Protein 7O07 (pdb70)

Secondary structure (DSSP, 8-state):
-TTTTS-HHHHHHHHHHHHHTT-HHHHHHHHHHHHHT-PPPPHHHHHHHHHHHHHHHHHHHHHHHHHHHHHHHHT------SHHHHHHHHHHHHHHHHHHHHHHHIIIIIHHH--SHHHHHHHHHHHHHHHHHHHHH--STTHHHHHHHHHHHHHHHHHHHHHHS-TT-HHHHHHHHHHHHIIIIISS-HHHHHHHHHHHHHHHHTTGGGS-HHHHHHHHHHHHHHHHHHHHH-/--------

Sequence (242 aa):
GAMGSSMERASLIIQKAKLAEQAEERYEEDMAAFMKGAVEKGEELSCEERNLLSVAYKNVVVGGQRAAWRRVLSSSIEQKSNESEEKGPEVREYREEKVETEELLQGVCDTVLGLLDSHLIKEAGDAESRVFY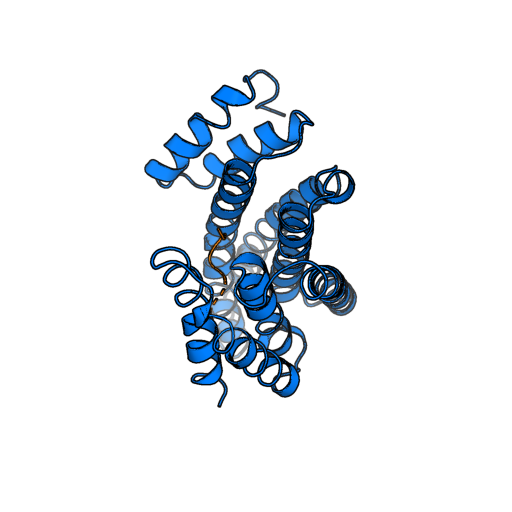LKMMKGDYYRYLAEVATGDDKKRIIDSARRSSAYQEAMMDISKKKEMPPTNPIRLGLALNFSSVFHYEIANSPEEAISSLAKTTTFDEAMMADLHTLSEDSYKKDSTLIIMQLLRDNLTLLWTRAHSSPALQ

Organism: Homo sapiens (NCBI:txid9606)

B-factor: mean 16.48, std 9.01, range [6.5, 57.1]

GO terms:
  GO:0001836 release of cytochrome c from mitochondria (P, IDA)
  GO:0008630 intrinsic apoptotic signaling pathway in response to DNA damage (P, IDA)
  GO:0005515 protein binding (F, IPI)
  GO:0050815 phosphoserine residue binding (F, IDA)
  GO:0005634 nucleus (C, IDA)
  GO:0005737 cytoplasm (C, IDA)
  GO:0005829 cytosol (C, IDA)
  GO:0045824 negative regulation of innate immune response (P, IDA)
  GO:0140311 protein sequestering activity (F, IDA)
  GO:0005737 cytoplasm (C, EXP)
  GO:0005576 extracellular region (C, TAS)
  GO:0008426 protein kinase C inhibitor activity (F, TAS)
  GO:0006469 negative regulation of protein kinase activity (P, TAS)
  GO:0007165 signal transduction (P, TAS)
  GO:0005829 cytosol (C, TAS)
  GO:0042802 identical protein binding (F, IPI)
  GO:0045296 cadherin binding (F, HDA)
  GO:0070062 extracellular exosome (C, HDA)
  GO:0045785 positive regulation of cell adhesion (P, IMP)
  GO:1903829 positive regulation of protein localization (P, IMP)

Structure (mmCIF, N/CA/C/O backbone):
data_7O07
#
_entry.id   7O07
#
_cell.length_a   82.592
_cell.length_b   112.585
_cell.length_c   63.212
_cell.angle_alpha   90.000
_cell.angle_beta   90.000
_cell.angle_gamma   90.000
#
_symmetry.space_group_name_H-M   'C 2 2 21'
#
loop_
_entity.id
_entity.type
_entity.pdbx_description
1 polymer '14-3-3 protein sigma'
2 polymer 'Transcriptional coactivator YAP1'
3 non-polymer 'MAGNESIUM ION'
4 water water
#
loop_
_atom_site.group_PDB
_atom_site.id
_atom_site.type_symbol
_atom_site.label_atom_id
_atom_site.label_alt_id
_atom_site.label_comp_id
_atom_site.label_asym_id
_atom_site.label_entity_id
_atom_site.label_seq_id
_atom_site.pdbx_PDB_ins_code
_atom_site.Cartn_x
_atom_site.Cartn_y
_atom_site.Cartn_z
_atom_site.occupancy
_atom_site.B_iso_or_equiv
_atom_site.auth_seq_id
_atom_site.auth_comp_id
_atom_site.auth_asym_id
_atom_site.auth_atom_id
_atom_site.pdbx_PDB_model_num
ATOM 1 N N . GLY A 1 1 ? 4.232 -12.353 4.029 1.00 46.72 -4 GLY A N 1
ATOM 2 C CA . GLY A 1 1 ? 2.927 -11.747 4.214 1.00 45.15 -4 GLY A CA 1
ATOM 3 C C . GLY A 1 1 ? 2.794 -11.011 5.532 1.00 29.24 -4 GLY A C 1
ATOM 4 O O . GLY A 1 1 ? 3.385 -11.408 6.542 1.00 28.37 -4 GLY A O 1
ATOM 5 N N . ALA A 1 2 ? 2.001 -9.936 5.527 1.00 31.68 -3 ALA A N 1
ATOM 6 C CA . ALA A 1 2 ? 1.808 -9.142 6.735 1.00 26.47 -3 ALA A CA 1
ATOM 7 C C . ALA A 1 2 ? 1.063 -9.905 7.823 1.00 23.82 -3 ALA A C 1
ATOM 8 O O . ALA A 1 2 ? 1.092 -9.482 8.985 1.00 29.21 -3 ALA A O 1
ATOM 10 N N . MET A 1 3 ? 0.398 -11.010 7.483 1.00 19.78 -2 MET A N 1
ATOM 11 C CA . MET A 1 3 ? -0.320 -11.810 8.467 1.00 12.76 -2 MET A CA 1
ATOM 12 C C . MET A 1 3 ? 0.505 -12.962 9.032 1.00 12.42 -2 MET A C 1
ATOM 13 O O . MET A 1 3 ? -0.016 -13.739 9.841 1.00 11.78 -2 MET A O 1
ATOM 18 N N . GLY A 1 4 ? 1.781 -13.080 8.653 1.00 14.10 -1 GLY A N 1
ATOM 19 C CA . GLY A 1 4 ? 2.573 -14.226 9.071 1.00 13.58 -1 GLY A CA 1
ATOM 20 C C . GLY A 1 4 ? 2.768 -14.336 10.571 1.00 11.71 -1 GLY A C 1
ATOM 21 O O . GLY A 1 4 ? 2.970 -15.437 11.094 1.00 13.38 -1 GLY A O 1
ATOM 22 N N A SER A 1 5 ? 2.710 -13.216 11.285 0.68 10.30 0 SER A N 1
ATOM 23 N N B SER A 1 5 ? 2.702 -13.211 11.284 0.32 10.34 0 SER A N 1
ATOM 24 C CA A SER A 1 5 ? 2.906 -13.243 12.728 0.68 9.91 0 SER A CA 1
ATOM 25 C CA B SER A 1 5 ? 2.897 -13.213 12.728 0.32 9.91 0 SER A CA 1
ATOM 26 C C A SER A 1 5 ? 1.615 -13.412 13.519 0.68 9.23 0 SER A C 1
ATOM 27 C C B SER A 1 5 ? 1.615 -13.435 13.519 0.32 9.27 0 SER A C 1
ATOM 28 O O A SER A 1 5 ? 1.678 -13.509 14.750 0.68 10.18 0 SER A O 1
ATOM 29 O O B SER A 1 5 ? 1.686 -13.601 14.741 0.32 10.21 0 SER A O 1
ATOM 34 N N . MET A 1 6 ? 0.452 -13.436 12.872 1.00 9.04 1 MET A N 1
ATOM 35 C CA . MET A 1 6 ? -0.813 -13.578 13.582 1.00 9.02 1 MET A CA 1
ATOM 36 C C . MET A 1 6 ? -1.265 -15.031 13.623 1.00 9.17 1 MET A C 1
ATOM 37 O O . MET A 1 6 ? -1.176 -15.747 12.622 1.00 9.93 1 MET A O 1
ATOM 42 N N . GLU A 1 7 ? -1.780 -15.453 14.780 1.00 9.32 2 GLU A N 1
ATOM 43 C CA . GLU A 1 7 ? -2.299 -16.810 14.945 1.00 9.07 2 GLU A CA 1
ATOM 44 C C . GLU A 1 7 ? -3.419 -17.090 13.949 1.00 9.32 2 GLU A C 1
ATOM 45 O O . GLU A 1 7 ? -4.262 -16.233 13.684 1.00 9.68 2 GLU A O 1
ATOM 51 N N . ARG A 1 8 ? -3.472 -18.332 13.456 1.00 9.06 3 ARG A N 1
ATOM 52 C CA . ARG A 1 8 ? -4.559 -18.741 12.565 1.00 8.17 3 ARG A CA 1
ATOM 53 C C . ARG A 1 8 ? -5.928 -18.448 13.176 1.00 8.89 3 ARG A C 1
ATOM 54 O O . ARG A 1 8 ? -6.815 -17.900 12.507 1.00 9.14 3 ARG A O 1
ATOM 62 N N . ALA A 1 9 ? -6.120 -18.804 14.450 1.00 9.45 4 ALA A N 1
ATOM 63 C CA . ALA A 1 9 ? -7.428 -18.607 15.062 1.00 9.90 4 ALA A CA 1
ATOM 64 C C . ALA A 1 9 ? -7.767 -17.128 15.179 1.00 9.21 4 ALA A C 1
ATOM 65 O O . ALA A 1 9 ? -8.940 -16.751 15.070 1.00 9.96 4 ALA A O 1
ATOM 67 N N . SER A 1 10 ? -6.759 -16.285 15.425 1.00 8.97 5 SER A N 1
ATOM 68 C CA . SER A 1 10 ? -6.991 -14.844 15.500 1.00 9.20 5 SER A CA 1
ATOM 69 C C . SER A 1 10 ? -7.372 -14.266 14.142 1.00 8.77 5 SER A C 1
ATOM 70 O O . SER A 1 10 ? -8.222 -13.365 14.060 1.00 9.07 5 SER A O 1
ATOM 73 N N . LEU A 1 11 ? -6.767 -14.777 13.066 1.00 9.08 6 LEU A N 1
ATOM 74 C CA . LEU A 1 11 ? -7.127 -14.339 11.722 1.00 9.08 6 LEU A CA 1
ATOM 75 C C . LEU A 1 11 ? -8.575 -14.668 11.414 1.00 8.13 6 LEU A C 1
ATOM 76 O O . LEU A 1 11 ? -9.298 -13.845 10.838 1.00 9.14 6 LEU A O 1
ATOM 81 N N A ILE A 1 12 ? -9.016 -15.871 11.790 0.62 8.55 7 ILE A N 1
ATOM 82 N N B ILE A 1 12 ? -9.027 -15.859 11.800 0.38 8.59 7 ILE A N 1
ATOM 83 C CA A ILE A 1 12 ? -10.401 -16.275 11.566 0.62 9.24 7 ILE A CA 1
ATOM 84 C CA B ILE A 1 12 ? -10.410 -16.235 11.536 0.38 9.27 7 ILE A CA 1
ATOM 85 C C A ILE A 1 12 ? -11.346 -15.408 12.388 0.62 9.37 7 ILE A C 1
ATOM 86 C C B ILE A 1 12 ? -11.366 -15.418 12.397 0.38 9.42 7 ILE A C 1
ATOM 87 O O A ILE A 1 12 ? -12.377 -14.936 11.889 0.62 9.46 7 ILE A O 1
ATOM 88 O O B ILE A 1 12 ? -12.423 -14.976 11.925 0.38 9.57 7 ILE A O 1
ATOM 97 N N . GLN A 1 13 ? -11.005 -15.184 13.663 1.00 9.23 8 GLN A N 1
ATOM 98 C CA . GLN A 1 13 ? -11.825 -14.325 14.519 1.00 10.29 8 GLN A CA 1
ATOM 99 C C . GLN A 1 13 ? -11.956 -12.923 13.933 1.00 9.00 8 GLN A C 1
ATOM 100 O O . GLN A 1 13 ? -13.051 -12.342 13.914 1.00 10.65 8 GLN A O 1
ATOM 106 N N . LYS A 1 14 ? -10.852 -12.369 13.441 1.00 8.94 9 LYS A N 1
ATOM 107 C CA . LYS A 1 14 ? -10.888 -11.026 12.873 1.00 9.26 9 LYS A CA 1
ATOM 108 C C . LYS A 1 14 ? -11.614 -10.996 11.534 1.00 9.03 9 LYS A C 1
ATOM 109 O O . LYS A 1 14 ? -12.257 -9.991 11.206 1.00 9.71 9 LYS A O 1
ATOM 115 N N . ALA A 1 15 ? -11.538 -12.068 10.742 1.00 9.17 10 ALA A N 1
ATOM 116 C CA . ALA A 1 15 ? -12.336 -12.117 9.521 1.00 8.63 10 ALA A CA 1
ATOM 117 C C . ALA A 1 15 ? -13.822 -12.018 9.838 1.00 8.94 10 ALA A C 1
ATOM 118 O O . ALA A 1 15 ? -14.573 -11.356 9.111 1.00 9.43 10 ALA A O 1
ATOM 120 N N . LYS A 1 16 ? -14.265 -12.670 10.916 1.00 9.47 11 LYS A N 1
ATOM 121 C CA . LYS A 1 16 ? -15.672 -12.598 11.292 1.00 9.75 11 LYS A CA 1
ATOM 122 C C . LYS A 1 16 ? -16.043 -11.199 11.768 1.00 9.34 11 LYS A C 1
ATOM 123 O O . LYS A 1 16 ? -17.141 -10.710 11.468 1.00 11.92 11 LYS A O 1
ATOM 129 N N . LEU A 1 17 ? -15.146 -10.539 12.507 1.00 10.28 12 LEU A N 1
ATOM 130 C CA . LEU A 1 17 ? -15.386 -9.149 12.905 1.00 10.26 12 LEU A CA 1
ATOM 131 C C . LEU A 1 17 ? -15.449 -8.231 11.691 1.00 9.99 12 LEU A C 1
ATOM 132 O O . LEU A 1 17 ? -16.314 -7.345 11.608 1.00 11.45 12 LEU A O 1
ATOM 137 N N . ALA A 1 18 ? -14.532 -8.427 10.741 1.00 10.05 13 ALA A N 1
ATOM 138 C CA . ALA A 1 18 ? -14.522 -7.614 9.534 1.00 9.97 13 ALA A CA 1
ATOM 139 C C . ALA A 1 18 ? -15.812 -7.795 8.752 1.00 11.35 13 ALA A C 1
ATOM 140 O O . ALA A 1 18 ? -16.357 -6.825 8.208 1.00 12.02 13 ALA A O 1
ATOM 142 N N . GLU A 1 19 ? -16.335 -9.021 8.698 1.00 10.80 14 GLU A N 1
ATOM 143 C CA . GLU A 1 19 ? -17.617 -9.241 8.035 1.00 12.77 14 GLU A CA 1
ATOM 144 C C . GLU A 1 19 ? -18.727 -8.435 8.706 1.00 13.65 14 GLU A C 1
ATOM 145 O O . GLU A 1 19 ? -19.526 -7.775 8.029 1.00 14.29 14 GLU A O 1
ATOM 151 N N . GLN A 1 20 ? -18.780 -8.464 10.041 1.00 12.83 15 GLN A N 1
ATOM 152 C CA . GLN A 1 20 ? -19.808 -7.718 10.765 1.00 14.47 15 GLN A CA 1
ATOM 153 C C . GLN A 1 20 ? -19.708 -6.226 10.497 1.00 13.51 15 GLN A C 1
ATOM 154 O O . GLN A 1 20 ? -20.733 -5.528 10.458 1.00 16.77 15 GLN A O 1
ATOM 160 N N . ALA A 1 21 ? -18.490 -5.718 10.331 1.00 13.05 16 ALA A N 1
ATOM 161 C CA . ALA A 1 21 ? -18.243 -4.309 10.059 1.00 12.72 16 ALA A CA 1
ATOM 162 C C . ALA A 1 21 ? -18.295 -3.972 8.573 1.00 14.36 16 ALA A C 1
ATOM 163 O O . ALA A 1 21 ? -18.053 -2.812 8.209 1.00 15.38 16 ALA A O 1
ATOM 165 N N A GLU A 1 22 ? -18.600 -4.946 7.716 0.50 13.43 17 GLU A N 1
ATOM 166 N N B GLU A 1 22 ? -18.587 -4.951 7.714 0.50 13.44 17 GLU A N 1
ATOM 167 C CA A GLU A 1 22 ? -18.625 -4.746 6.264 0.50 15.10 17 GLU A CA 1
ATOM 168 C CA B GLU A 1 22 ? -18.632 -4.761 6.260 0.50 15.12 17 GLU A CA 1
ATOM 169 C C A GLU A 1 22 ? -17.295 -4.207 5.738 0.50 14.35 17 GLU A C 1
ATOM 170 C C B GLU A 1 22 ? -17.301 -4.270 5.689 0.50 14.36 17 GLU A C 1
ATOM 171 O O A GLU A 1 22 ? -17.253 -3.350 4.850 0.50 16.68 17 GLU A O 1
ATOM 172 O O B GLU A 1 22 ? -17.266 -3.517 4.710 0.50 16.39 17 GLU A O 1
ATOM 183 N N . ARG A 1 23 ? -16.196 -4.716 6.291 1.00 11.70 18 ARG A N 1
ATOM 184 C CA . ARG A 1 23 ? -14.844 -4.355 5.870 1.00 11.77 18 ARG A CA 1
ATOM 185 C C . ARG A 1 23 ? -14.288 -5.540 5.080 1.00 10.64 18 ARG A C 1
ATOM 186 O O . ARG A 1 23 ? -13.465 -6.323 5.565 1.00 10.65 18 ARG A O 1
ATOM 194 N N . TYR A 1 24 ? -14.734 -5.661 3.830 1.00 10.61 19 TYR A N 1
ATOM 195 C CA . TYR A 1 24 ? -14.480 -6.891 3.087 1.00 10.95 19 TYR A CA 1
ATOM 196 C C . TYR A 1 24 ? -13.044 -7.004 2.603 1.00 10.22 19 TYR A C 1
ATOM 197 O O . TYR A 1 24 ? -12.530 -8.121 2.474 1.00 10.16 19 TYR A O 1
ATOM 206 N N A GLU A 1 25 ? -12.381 -5.882 2.321 0.51 9.88 20 GLU A N 1
ATOM 207 N N B GLU A 1 25 ? -12.380 -5.882 2.321 0.49 9.88 20 GLU A N 1
ATOM 208 C CA A GLU A 1 25 ? -10.964 -5.946 1.982 0.51 9.82 20 GLU A CA 1
ATOM 209 C CA B GLU A 1 25 ? -10.964 -5.953 1.981 0.49 9.81 20 GLU A CA 1
ATOM 210 C C A GLU A 1 25 ? -10.156 -6.486 3.156 0.51 9.74 20 GLU A C 1
ATOM 211 C C B GLU A 1 25 ? -10.151 -6.480 3.156 0.49 9.75 20 GLU A C 1
ATOM 212 O O A GLU A 1 25 ? -9.288 -7.348 2.982 0.51 10.21 20 GLU A O 1
ATOM 213 O O B GLU A 1 25 ? -9.272 -7.332 2.979 0.49 10.24 20 GLU A O 1
ATOM 224 N N . ASP A 1 26 ? -10.430 -5.991 4.368 1.00 9.29 21 ASP A N 1
ATOM 225 C CA . ASP A 1 26 ? -9.772 -6.545 5.551 1.00 9.40 21 ASP A CA 1
ATOM 226 C C . ASP A 1 26 ? -10.105 -8.023 5.706 1.00 9.65 21 ASP A C 1
ATOM 227 O O . ASP A 1 26 ? -9.228 -8.844 6.016 1.00 9.61 21 ASP A O 1
ATOM 232 N N . MET A 1 27 ? -11.379 -8.371 5.533 1.00 8.53 22 MET A N 1
ATOM 233 C CA . MET A 1 27 ? -11.802 -9.760 5.681 1.00 9.28 22 MET A CA 1
ATOM 234 C C . MET A 1 27 ? -11.021 -10.665 4.741 1.00 8.02 22 MET A C 1
ATOM 235 O O . MET A 1 27 ? -10.553 -11.741 5.143 1.00 9.47 22 MET A O 1
ATOM 240 N N . ALA A 1 28 ? -10.854 -10.235 3.489 1.00 7.60 23 ALA A N 1
ATOM 241 C CA . ALA A 1 28 ? -10.112 -11.033 2.520 1.00 8.78 23 ALA A CA 1
ATOM 242 C C . ALA A 1 28 ? -8.643 -11.159 2.903 1.00 7.95 23 ALA A C 1
ATOM 243 O O . ALA A 1 28 ? -8.057 -12.244 2.779 1.00 9.42 23 ALA A O 1
ATOM 245 N N . ALA A 1 29 ? -8.032 -10.073 3.388 1.00 8.80 24 ALA A N 1
ATOM 246 C CA . ALA A 1 29 ? -6.638 -10.144 3.817 1.00 8.71 24 ALA A CA 1
ATOM 247 C C . ALA A 1 29 ? -6.459 -11.097 4.997 1.00 8.41 24 ALA A C 1
ATOM 248 O O . ALA A 1 29 ? -5.471 -11.842 5.055 1.00 9.04 24 ALA A O 1
ATOM 250 N N . PHE A 1 30 ? -7.400 -11.094 5.947 1.00 8.22 25 PHE A N 1
ATOM 251 C CA . PHE A 1 30 ? -7.321 -12.021 7.071 1.00 7.86 25 PHE A CA 1
ATOM 252 C C . PHE A 1 30 ? -7.464 -13.461 6.590 1.00 8.85 25 PHE A C 1
ATOM 253 O O . PHE A 1 30 ? -6.715 -14.346 7.028 1.00 8.62 25 PHE A O 1
ATOM 261 N N . MET A 1 31 ? -8.408 -13.719 5.675 1.00 7.85 26 MET A N 1
ATOM 262 C CA . MET A 1 31 ? -8.613 -15.089 5.203 1.00 8.29 26 MET A CA 1
ATOM 263 C C . MET A 1 31 ? -7.459 -15.575 4.334 1.00 8.87 26 MET A C 1
ATOM 264 O O . MET A 1 31 ? -7.124 -16.765 4.365 1.00 9.24 26 MET A O 1
ATOM 269 N N . LYS A 1 32 ? -6.866 -14.691 3.530 1.00 8.28 27 LYS A N 1
ATOM 270 C CA . LYS A 1 32 ? -5.648 -15.048 2.810 1.00 9.08 27 LYS A CA 1
ATOM 271 C C . LYS A 1 32 ? -4.552 -15.465 3.784 1.00 8.65 27 LYS A C 1
ATOM 272 O O . LYS A 1 32 ? -3.882 -16.494 3.588 1.00 9.29 27 LYS A O 1
ATOM 278 N N . GLY A 1 33 ? -4.372 -14.689 4.859 1.00 8.41 28 GLY A N 1
ATOM 279 C CA . GLY A 1 33 ? -3.409 -15.072 5.875 1.00 9.07 28 GLY A CA 1
ATOM 280 C C . GLY A 1 33 ? -3.718 -16.423 6.491 1.00 8.57 28 GLY A C 1
ATOM 281 O O . GLY A 1 33 ? -2.816 -17.233 6.729 1.00 9.26 28 GLY A O 1
ATOM 282 N N . ALA A 1 34 ? -4.999 -16.694 6.749 1.00 8.50 29 ALA A N 1
ATOM 283 C CA . ALA A 1 34 ? -5.379 -17.993 7.297 1.00 8.56 29 ALA A CA 1
ATOM 284 C C . ALA A 1 34 ? -5.054 -19.126 6.327 1.00 8.08 29 ALA A C 1
ATOM 285 O O . ALA A 1 34 ? -4.512 -20.160 6.734 1.00 9.09 29 ALA A O 1
ATOM 287 N N . VAL A 1 35 ? -5.374 -18.959 5.040 1.00 8.84 30 VAL A N 1
ATOM 288 C CA . VAL A 1 35 ? -5.050 -19.989 4.054 1.00 8.77 30 VAL A CA 1
ATOM 289 C C . VAL A 1 35 ? -3.555 -20.250 4.034 1.00 9.30 30 VAL A C 1
ATOM 290 O O . VAL A 1 35 ? -3.102 -21.404 3.965 1.00 10.01 30 VAL A O 1
ATOM 294 N N . GLU A 1 36 ? -2.764 -19.188 4.104 1.00 9.13 31 GLU A N 1
ATOM 295 C CA . GLU A 1 36 ? -1.320 -19.328 3.978 1.00 9.93 31 GLU A CA 1
ATOM 296 C C . GLU A 1 36 ? -0.677 -19.987 5.193 1.00 9.79 31 GLU A C 1
ATOM 297 O O . GLU A 1 36 ? 0.515 -20.326 5.134 1.00 10.35 31 GLU A O 1
ATOM 303 N N . LYS A 1 37 ? -1.426 -20.227 6.275 1.00 9.51 32 LYS A N 1
ATOM 304 C CA . LYS A 1 37 ? -0.905 -21.058 7.355 1.00 9.30 32 LYS A CA 1
ATOM 305 C C . LYS A 1 37 ? -0.681 -22.498 6.909 1.00 10.07 32 LYS A C 1
ATOM 306 O O . LYS A 1 37 ? 0.068 -23.232 7.567 1.00 10.97 32 LYS A O 1
ATOM 312 N N . GLY A 1 38 ? -1.331 -22.933 5.827 1.00 9.26 33 GLY A N 1
ATOM 313 C CA . GLY A 1 38 ? -1.055 -24.227 5.231 1.00 10.85 33 GLY A CA 1
ATOM 314 C C . GLY A 1 38 ? -1.986 -25.349 5.644 1.00 11.18 33 GLY A C 1
ATOM 315 O O . GLY A 1 38 ? -1.901 -26.441 5.063 1.00 13.79 33 GLY A O 1
ATOM 316 N N . GLU A 1 39 ? -2.866 -25.129 6.612 1.00 10.49 34 GLU A N 1
ATOM 317 C CA . GLU A 1 39 ? -3.841 -26.140 7.005 1.00 10.42 34 GLU A CA 1
ATOM 318 C C . GLU A 1 39 ? -5.072 -26.069 6.108 1.00 10.65 34 GLU A C 1
ATOM 319 O O . GLU A 1 39 ? -5.409 -25.013 5.566 1.00 11.35 34 GLU A O 1
ATOM 325 N N . GLU A 1 40 ? -5.756 -27.202 5.967 1.00 10.99 35 GLU A N 1
ATOM 326 C CA . GLU A 1 40 ? -7.026 -27.215 5.248 1.00 9.87 35 GLU A CA 1
ATOM 327 C C . GLU A 1 40 ? -8.059 -26.343 5.974 1.00 10.52 35 GLU A C 1
ATOM 328 O O . GLU A 1 40 ? -7.916 -26.014 7.156 1.00 11.98 35 GLU A O 1
ATOM 334 N N . LEU A 1 41 ? -9.085 -25.919 5.235 1.00 10.40 36 LEU A N 1
ATOM 335 C CA . LEU A 1 41 ? -10.138 -25.063 5.769 1.00 9.98 36 LEU A CA 1
ATOM 336 C C . LEU A 1 41 ? -11.379 -25.884 6.069 1.00 10.28 36 LEU A C 1
ATOM 337 O O . LEU A 1 41 ? -11.759 -26.765 5.287 1.00 10.99 36 LEU A O 1
ATOM 342 N N . SER A 1 42 ? -12.027 -25.563 7.182 1.00 10.12 37 SER A N 1
ATOM 343 C CA . SER A 1 42 ? -13.327 -26.130 7.507 1.00 9.92 37 SER A CA 1
ATOM 344 C C . SER A 1 42 ? -14.409 -25.528 6.609 1.00 8.21 37 SER A C 1
ATOM 345 O O . SER A 1 42 ? -14.186 -24.559 5.879 1.00 9.47 37 SER A O 1
ATOM 348 N N . CYS A 1 43 ? -15.618 -26.089 6.697 1.00 9.51 38 CYS A N 1
ATOM 349 C CA . CYS A 1 43 ? -16.748 -25.538 5.951 1.00 10.52 38 CYS A CA 1
ATOM 350 C C . CYS A 1 43 ? -16.956 -24.052 6.248 1.00 9.15 38 CYS A C 1
ATOM 351 O O . CYS A 1 43 ? -17.114 -23.230 5.337 1.00 9.81 38 CYS A O 1
ATOM 354 N N . GLU A 1 44 ? -16.962 -23.691 7.529 1.00 10.34 39 GLU A N 1
ATOM 355 C CA . GLU A 1 44 ? -17.159 -22.293 7.901 1.00 9.81 39 GLU A CA 1
ATOM 356 C C . GLU A 1 44 ? -16.058 -21.419 7.321 1.00 9.71 39 GLU A C 1
ATOM 357 O O . GLU A 1 44 ? -16.325 -20.314 6.826 1.00 9.65 39 GLU A O 1
ATOM 363 N N . GLU A 1 45 ? -14.819 -21.903 7.361 1.00 8.56 40 GLU A N 1
ATOM 364 C CA . GLU A 1 45 ? -13.689 -21.107 6.893 1.00 8.75 40 GLU A CA 1
ATOM 365 C C . GLU A 1 45 ? -13.711 -20.944 5.380 1.00 7.00 40 GLU A C 1
ATOM 366 O O . GLU A 1 45 ? -13.416 -19.855 4.872 1.00 8.68 40 GLU A O 1
ATOM 372 N N . ARG A 1 46 ? -14.074 -21.998 4.642 1.00 8.50 41 ARG A N 1
ATOM 373 C CA . ARG A 1 46 ? -14.205 -21.874 3.191 1.00 9.16 41 ARG A CA 1
ATOM 374 C C . ARG A 1 46 ? -15.241 -20.821 2.830 1.00 8.58 41 ARG A C 1
ATOM 375 O O . ARG A 1 46 ? -15.048 -20.033 1.895 1.00 8.76 41 ARG A O 1
ATOM 383 N N . ASN A 1 47 ? -16.359 -20.803 3.554 1.00 8.28 42 ASN A N 1
ATOM 384 C CA . ASN A 1 47 ? -17.390 -19.816 3.276 1.00 9.46 42 ASN A CA 1
ATOM 385 C C . ASN A 1 47 ? -16.931 -18.410 3.640 1.00 8.98 42 ASN A C 1
ATOM 386 O O . ASN A 1 47 ? -17.291 -17.457 2.942 1.00 10.23 42 ASN A O 1
ATOM 391 N N . LEU A 1 48 ? -16.128 -18.250 4.697 1.00 8.89 43 LEU A N 1
ATOM 392 C CA . LEU A 1 48 ? -15.575 -16.929 4.989 1.00 8.89 43 LEU A CA 1
ATOM 393 C C . LEU A 1 48 ? -14.675 -16.453 3.861 1.00 8.91 43 LEU A C 1
ATOM 394 O O . LEU A 1 48 ? -14.726 -15.276 3.466 1.00 8.95 43 LEU A O 1
ATOM 399 N N . LEU A 1 49 ? -13.841 -17.351 3.335 1.00 8.40 44 LEU A N 1
ATOM 400 C CA . LEU A 1 49 ? -12.949 -17.002 2.234 1.00 8.85 44 LEU A CA 1
ATOM 401 C C . LEU A 1 49 ? -13.744 -16.545 1.019 1.00 8.56 44 LEU A C 1
ATOM 402 O O . LEU A 1 49 ? -13.423 -15.529 0.390 1.00 8.85 44 LEU A O 1
ATOM 407 N N . SER A 1 50 ? -14.795 -17.292 0.673 1.00 8.88 45 SER A N 1
ATOM 408 C CA . SER A 1 50 ? -15.596 -16.944 -0.492 1.00 8.99 45 SER A CA 1
ATOM 409 C C . SER A 1 50 ? -16.361 -15.641 -0.288 1.00 8.63 45 SER A C 1
ATOM 410 O O . SER A 1 50 ? -16.388 -14.794 -1.189 1.00 9.53 45 SER A O 1
ATOM 413 N N . VAL A 1 51 ? -16.987 -15.456 0.876 1.00 9.10 46 VAL A N 1
ATOM 414 C CA . VAL A 1 51 ? -17.720 -14.215 1.140 1.00 9.85 46 VAL A CA 1
ATOM 415 C C . VAL A 1 51 ? -16.796 -13.013 0.996 1.00 9.52 46 VAL A C 1
ATOM 416 O O . VAL A 1 51 ? -17.160 -11.992 0.394 1.00 10.07 46 VAL A O 1
ATOM 420 N N . ALA A 1 52 ? -15.588 -13.112 1.551 1.00 9.19 47 ALA A N 1
ATOM 421 C CA . ALA A 1 52 ? -14.678 -11.974 1.537 1.00 9.28 47 ALA A CA 1
ATOM 422 C C . ALA A 1 52 ? -14.315 -11.579 0.109 1.00 9.36 47 ALA A C 1
ATOM 423 O O . ALA A 1 52 ? -14.493 -10.418 -0.300 1.00 9.15 47 ALA A O 1
ATOM 425 N N . TYR A 1 53 ? -13.815 -12.536 -0.676 1.00 8.33 48 TYR A N 1
ATOM 426 C CA . TYR A 1 53 ? -13.355 -12.200 -2.017 1.00 9.04 48 TYR A CA 1
ATOM 427 C C . TYR A 1 53 ? -14.513 -11.896 -2.956 1.00 9.52 48 TYR A C 1
ATOM 428 O O . TYR A 1 53 ? -14.374 -11.044 -3.848 1.00 10.06 48 TYR A O 1
ATOM 437 N N . LYS A 1 54 ? -15.673 -12.525 -2.755 1.00 9.85 49 LYS A N 1
ATOM 438 C CA . LYS A 1 54 ? -16.795 -12.219 -3.634 1.00 10.53 49 LYS A CA 1
ATOM 439 C C . LYS A 1 54 ? -17.237 -10.777 -3.469 1.00 9.36 49 LYS A C 1
ATOM 440 O O . LYS A 1 54 ? -17.600 -10.112 -4.448 1.00 9.83 49 LYS A O 1
ATOM 446 N N . ASN A 1 55 ? -17.207 -10.269 -2.241 1.00 9.74 50 ASN A N 1
ATOM 447 C CA . ASN A 1 55 ? -17.568 -8.874 -2.012 1.00 10.55 50 ASN A CA 1
ATOM 448 C C . ASN A 1 55 ? -16.508 -7.927 -2.559 1.00 10.77 50 ASN A C 1
ATOM 449 O O . ASN A 1 55 ? -16.844 -6.902 -3.163 1.00 12.64 50 ASN A O 1
ATOM 454 N N . VAL A 1 56 ? -15.225 -8.251 -2.390 1.00 10.42 51 VAL A N 1
ATOM 455 C CA . VAL A 1 56 ? -14.182 -7.396 -2.959 1.00 10.03 51 VAL A CA 1
ATOM 456 C C . VAL A 1 56 ? -14.313 -7.329 -4.480 1.00 9.57 51 VAL A C 1
ATOM 457 O O . VAL A 1 56 ? -14.397 -6.240 -5.066 1.00 10.52 51 VAL A O 1
ATOM 461 N N A VAL A 1 57 ? -14.340 -8.488 -5.137 0.58 9.46 52 VAL A N 1
ATOM 462 N N B VAL A 1 57 ? -14.324 -8.485 -5.148 0.42 9.51 52 VAL A N 1
ATOM 463 C CA A VAL A 1 57 ? -14.418 -8.488 -6.595 0.58 10.58 52 VAL A CA 1
ATOM 464 C CA B VAL A 1 57 ? -14.424 -8.446 -6.607 0.42 10.53 52 VAL A CA 1
ATOM 465 C C A VAL A 1 57 ? -15.763 -7.952 -7.073 0.58 10.87 52 VAL A C 1
ATOM 466 C C B VAL A 1 57 ? -15.760 -7.880 -7.050 0.42 10.92 52 VAL A C 1
ATOM 467 O O A VAL A 1 57 ? -15.855 -7.410 -8.181 0.58 11.60 52 VAL A O 1
ATOM 468 O O B VAL A 1 57 ? -15.853 -7.278 -8.126 0.42 11.46 52 VAL A O 1
ATOM 475 N N . GLY A 1 58 ? -16.813 -8.062 -6.253 1.00 11.51 53 GLY A N 1
ATOM 476 C CA . GLY A 1 58 ? -18.110 -7.536 -6.647 1.00 12.79 53 GLY A CA 1
ATOM 477 C C . GLY A 1 58 ? -18.103 -6.026 -6.787 1.00 13.31 53 GLY A C 1
ATOM 478 O O . GLY A 1 58 ? -18.683 -5.475 -7.732 1.00 14.51 53 GLY A O 1
ATOM 479 N N . GLY A 1 59 ? -17.445 -5.333 -5.859 1.00 13.15 54 GLY A N 1
ATOM 480 C CA . GLY A 1 59 ? -17.308 -3.892 -5.997 1.00 13.75 54 GLY A CA 1
ATOM 481 C C . GLY A 1 59 ? -16.498 -3.510 -7.222 1.00 12.23 54 GLY A C 1
ATOM 482 O O . GLY A 1 59 ? -16.823 -2.541 -7.917 1.00 13.27 54 GLY A O 1
ATOM 483 N N . GLN A 1 60 ? -15.438 -4.269 -7.508 1.00 11.15 55 GLN A N 1
ATOM 484 C CA . GLN A 1 60 ? -14.605 -3.973 -8.670 1.00 11.21 55 GLN A CA 1
ATOM 485 C C . GLN A 1 60 ? -15.359 -4.210 -9.972 1.00 10.50 55 GLN A C 1
ATOM 486 O O . GLN A 1 60 ? -15.232 -3.419 -10.917 1.00 11.10 55 GLN A O 1
ATOM 492 N N . ARG A 1 61 ? -16.127 -5.303 -10.048 1.00 9.98 56 ARG A N 1
ATOM 493 C CA . ARG A 1 61 ? -16.903 -5.590 -11.251 1.00 9.37 56 ARG A CA 1
ATOM 494 C C . ARG A 1 61 ? -17.948 -4.511 -11.492 1.00 10.59 56 ARG A C 1
ATOM 495 O O . ARG A 1 61 ? -18.152 -4.078 -12.633 1.00 10.45 56 ARG A O 1
ATOM 503 N N . ALA A 1 62 ? -18.624 -4.069 -10.434 1.00 10.77 57 ALA A N 1
ATOM 504 C CA . ALA A 1 62 ? -19.623 -3.020 -10.607 1.00 11.58 57 ALA A CA 1
ATOM 505 C C . ALA A 1 62 ? -18.975 -1.738 -11.110 1.00 12.16 57 ALA A C 1
ATOM 506 O O . ALA A 1 62 ? -19.509 -1.071 -12.006 1.00 12.77 57 ALA A O 1
ATOM 508 N N . ALA A 1 63 ? -17.813 -1.388 -10.558 1.00 11.27 58 ALA A N 1
ATOM 509 C CA . ALA A 1 63 ? -17.124 -0.175 -10.988 1.00 11.01 58 ALA A CA 1
ATOM 510 C C . ALA A 1 63 ? -16.640 -0.303 -12.423 1.00 10.40 58 ALA A C 1
ATOM 511 O O . ALA A 1 63 ? -16.778 0.638 -13.220 1.00 11.73 58 ALA A O 1
ATOM 513 N N . TRP A 1 64 ? -16.084 -1.468 -12.773 1.00 10.45 59 TRP A N 1
ATOM 514 C CA . TRP A 1 64 ? -15.615 -1.702 -14.132 1.00 10.59 59 TRP A CA 1
ATOM 515 C C . TRP A 1 64 ? -16.748 -1.543 -15.137 1.00 11.68 59 TRP A C 1
ATOM 516 O O . TRP A 1 64 ? -16.552 -0.964 -16.213 1.00 12.50 59 TRP A O 1
ATOM 527 N N A ARG A 1 65 ? -17.939 -2.048 -14.805 0.46 11.50 60 ARG A N 1
ATOM 528 N N B ARG A 1 65 ? -17.939 -2.051 -14.806 0.54 11.50 60 ARG A N 1
ATOM 529 C CA A ARG A 1 65 ? -19.068 -1.937 -15.725 0.46 13.11 60 ARG A CA 1
ATOM 530 C CA B ARG A 1 65 ? -19.070 -1.940 -15.724 0.54 13.10 60 ARG A CA 1
ATOM 531 C C A ARG A 1 65 ? -19.476 -0.483 -15.929 0.46 12.86 60 ARG A C 1
ATOM 532 C C B ARG A 1 65 ? -19.480 -0.485 -15.928 0.54 12.85 60 ARG A C 1
ATOM 533 O O A ARG A 1 65 ? -19.800 -0.075 -17.052 0.46 13.67 60 ARG A O 1
ATOM 534 O O B ARG A 1 65 ? -19.806 -0.079 -17.051 0.54 13.70 60 ARG A O 1
ATOM 549 N N . VAL A 1 66 ? -19.456 0.318 -14.861 1.00 12.73 61 VAL A N 1
ATOM 550 C CA . VAL A 1 66 ? -19.777 1.742 -14.994 1.00 12.92 61 VAL A CA 1
ATOM 551 C C . VAL A 1 66 ? -18.783 2.425 -15.924 1.00 12.67 61 VAL A C 1
ATOM 552 O O . VAL A 1 66 ? -19.168 3.151 -16.852 1.00 13.18 61 VAL A O 1
ATOM 556 N N . LEU A 1 67 ? -17.490 2.173 -15.711 1.00 11.63 62 LEU A N 1
ATOM 557 C CA . LEU A 1 67 ? -16.454 2.835 -16.500 1.00 13.02 62 LEU A CA 1
ATOM 558 C C . LEU A 1 67 ? -16.446 2.340 -17.941 1.00 13.23 62 LEU A C 1
ATOM 559 O O . LEU A 1 67 ? -16.235 3.128 -18.876 1.00 14.19 62 LEU A O 1
ATOM 564 N N A SER A 1 68 ? -16.672 1.037 -18.143 0.61 13.50 63 SER A N 1
ATOM 565 N N B SER A 1 68 ? -16.676 1.040 -18.145 0.39 13.47 63 SER A N 1
ATOM 566 C CA A SER A 1 68 ? -16.719 0.490 -19.496 0.61 13.73 63 SER A CA 1
ATOM 567 C CA B SER A 1 68 ? -16.721 0.503 -19.501 0.39 13.76 63 SER A CA 1
ATOM 568 C C A SER A 1 68 ? -17.866 1.096 -20.299 0.61 14.21 63 SER A C 1
ATOM 569 C C B SER A 1 68 ? -17.864 1.112 -20.299 0.39 14.26 63 SER A C 1
ATOM 570 O O A SER A 1 68 ? -17.725 1.350 -21.502 0.61 16.08 63 SER A O 1
ATOM 571 O O B SER A 1 68 ? -17.723 1.376 -21.500 0.39 16.05 63 SER A O 1
ATOM 576 N N . SER A 1 69 ? -19.004 1.348 -19.650 1.00 14.66 64 SER A N 1
ATOM 577 C CA . SER A 1 69 ? -20.138 1.944 -20.351 1.00 15.33 64 SER A CA 1
ATOM 578 C C . SER A 1 69 ? -19.845 3.390 -20.741 1.00 17.58 64 SER A C 1
ATOM 579 O O . SER A 1 69 ? -20.185 3.820 -21.850 1.00 19.40 64 SER A O 1
ATOM 582 N N . ILE A 1 70 ? -19.209 4.150 -19.845 1.00 15.83 65 ILE A N 1
ATOM 583 C CA . ILE A 1 70 ? -18.798 5.514 -20.174 1.00 18.03 65 ILE A CA 1
ATOM 584 C C . ILE A 1 70 ? -17.829 5.502 -21.346 1.00 18.03 65 ILE A C 1
ATOM 585 O O . ILE A 1 70 ? -17.948 6.300 -22.285 1.00 19.70 65 ILE A O 1
ATOM 590 N N . GLU A 1 71 ? -16.855 4.592 -21.312 1.00 16.10 66 GLU A N 1
ATOM 591 C CA . GLU A 1 71 ? -15.870 4.496 -22.381 1.00 16.24 66 GLU A CA 1
ATOM 592 C C . GLU A 1 71 ? -16.531 4.150 -23.711 1.00 20.11 66 GLU A C 1
ATOM 593 O O . GLU A 1 71 ? -16.162 4.696 -24.758 1.00 21.86 66 GLU A O 1
ATOM 599 N N . GLN A 1 72 ? -17.520 3.252 -23.687 1.00 18.22 67 GLN A N 1
ATOM 600 C CA . GLN A 1 72 ? -18.203 2.873 -24.920 1.00 24.30 67 GLN A CA 1
ATOM 601 C C . GLN A 1 72 ? -18.961 4.051 -25.519 1.00 27.50 67 GLN A C 1
ATOM 602 O O . GLN A 1 72 ? -18.958 4.245 -26.741 1.00 28.03 67 GLN A O 1
ATOM 605 N N . LYS A 1 73 ? -19.615 4.853 -24.675 1.00 23.05 68 LYS A N 1
ATOM 606 C CA . LYS A 1 73 ? -20.311 6.035 -25.174 1.00 27.45 68 LYS A CA 1
ATOM 607 C C . LYS A 1 73 ? -19.331 7.040 -25.767 1.00 37.62 68 LYS A C 1
ATOM 608 O O . LYS A 1 73 ? -19.645 7.722 -26.751 1.00 36.02 68 LYS A O 1
ATOM 611 N N . SER A 1 74 ? -18.133 7.140 -25.186 1.00 28.20 69 SER A N 1
ATOM 612 C CA . SER A 1 74 ? -17.132 8.083 -25.669 1.00 29.69 69 SER A CA 1
ATOM 613 C C . SER A 1 74 ? -16.631 7.740 -27.065 1.00 38.10 69 SER A C 1
ATOM 614 O O . SER A 1 74 ? -16.130 8.627 -27.765 1.00 37.51 69 SER A O 1
ATOM 617 N N . ASN A 1 75 ? -16.750 6.482 -27.486 1.00 38.28 70 ASN A N 1
ATOM 618 C CA . ASN A 1 75 ? -16.258 6.042 -28.783 1.00 42.02 70 ASN A CA 1
ATOM 619 C C . ASN A 1 75 ? -17.366 5.922 -29.825 1.00 41.61 70 ASN A C 1
ATOM 620 O O . ASN A 1 75 ? -17.199 5.207 -30.819 1.00 51.44 70 ASN A O 1
ATOM 625 N N . GLU A 1 76 ? -18.488 6.605 -29.620 1.00 38.13 71 GLU A N 1
ATOM 626 C CA . GLU A 1 76 ? -19.567 6.612 -30.600 1.00 47.55 71 GLU A CA 1
ATOM 627 C C . GLU A 1 76 ? -19.312 7.678 -31.658 1.00 47.45 71 GLU A C 1
ATOM 628 O O . GLU A 1 76 ? -19.064 8.839 -31.332 1.00 49.24 71 GLU A O 1
ATOM 634 N N . SER A 1 79 ? -19.422 11.955 -28.411 1.00 52.28 74 SER A N 1
ATOM 635 C CA . SER A 1 79 ? -18.736 12.027 -29.694 1.00 43.86 74 SER A CA 1
ATOM 636 C C . SER A 1 79 ? -17.571 13.014 -29.648 1.00 44.05 74 SER A C 1
ATOM 637 O O . SER A 1 79 ? -16.725 13.030 -30.542 1.00 51.84 74 SER A O 1
ATOM 640 N N . GLU A 1 80 ? -17.532 13.837 -28.602 1.00 34.84 75 GLU A N 1
ATOM 641 C CA . GLU A 1 80 ? -16.445 14.791 -28.427 1.00 35.12 75 GLU A CA 1
ATOM 642 C C . GLU A 1 80 ? -15.258 14.109 -27.757 1.00 41.17 75 GLU A C 1
ATOM 643 O O . GLU A 1 80 ? -15.419 13.349 -26.798 1.00 37.41 75 GLU A O 1
ATOM 649 N N . GLU A 1 81 ? -14.062 14.376 -28.277 1.00 34.06 76 GLU A N 1
ATOM 650 C CA . GLU A 1 81 ? -12.854 13.773 -27.726 1.00 29.56 76 GLU A CA 1
ATOM 651 C C . GLU A 1 81 ? -12.541 14.387 -26.368 1.00 37.23 76 GLU A C 1
ATOM 652 O O . GLU A 1 81 ? -12.540 15.612 -26.213 1.00 34.41 76 GLU A O 1
ATOM 654 N N . LYS A 1 82 ? -12.269 13.533 -25.382 1.00 24.91 77 LYS A N 1
ATOM 655 C CA . LYS A 1 82 ? -12.010 13.982 -24.020 1.00 32.17 77 LYS A CA 1
ATOM 656 C C . LYS A 1 82 ? -10.655 13.525 -23.495 1.00 28.95 77 LYS A C 1
ATOM 657 O O . LYS A 1 82 ? -10.353 13.741 -22.313 1.00 30.53 77 LYS A O 1
ATOM 659 N N . GLY A 1 83 ? -9.831 12.903 -24.334 1.00 23.43 78 GLY A N 1
ATOM 660 C CA . GLY A 1 83 ? -8.515 12.487 -23.922 1.00 18.90 78 GLY A CA 1
ATOM 661 C C . GLY A 1 83 ? -8.477 11.060 -23.414 1.00 15.30 78 GLY A C 1
ATOM 662 O O . GLY A 1 83 ? -9.457 10.315 -23.488 1.00 16.50 78 GLY A O 1
ATOM 663 N N . PRO A 1 84 ? -7.328 10.663 -22.869 1.00 15.13 79 PRO A N 1
ATOM 664 C CA . PRO A 1 84 ? -7.119 9.261 -22.489 1.00 13.66 79 PRO A CA 1
ATOM 665 C C . PRO A 1 84 ? -7.653 8.885 -21.114 1.00 12.08 79 PRO A C 1
ATOM 666 O O . PRO A 1 84 ? -7.507 7.721 -20.724 1.00 12.36 79 PRO A O 1
ATOM 670 N N . GLU A 1 85 ? -8.278 9.805 -20.372 1.00 11.98 80 GLU A N 1
ATOM 671 C CA . GLU A 1 85 ? -8.522 9.580 -18.944 1.00 11.20 80 GLU A CA 1
ATOM 672 C C . GLU A 1 85 ? -9.517 8.451 -18.683 1.00 9.80 80 GLU A C 1
ATOM 673 O O . GLU A 1 85 ? -9.332 7.676 -17.737 1.00 10.57 80 GLU A O 1
ATOM 679 N N . VAL A 1 86 ? -10.601 8.369 -19.458 1.00 11.87 81 VAL A N 1
ATOM 680 C CA . VAL A 1 86 ? -11.585 7.308 -19.224 1.00 12.00 81 VAL A CA 1
ATOM 681 C C . VAL A 1 86 ? -10.954 5.937 -19.420 1.00 11.50 81 VAL A C 1
ATOM 682 O O . VAL A 1 86 ? -11.114 5.034 -18.586 1.00 12.04 81 VAL A O 1
ATOM 686 N N . ARG A 1 87 ? -10.218 5.762 -20.520 1.00 11.35 82 ARG A N 1
ATOM 687 C CA . ARG A 1 87 ? -9.542 4.493 -20.766 1.00 12.01 82 ARG A CA 1
ATOM 688 C C . ARG A 1 87 ? -8.526 4.198 -19.673 1.00 11.67 82 ARG A C 1
ATOM 689 O O . ARG A 1 87 ? -8.447 3.070 -19.177 1.00 11.71 82 ARG A O 1
ATOM 697 N N . GLU A 1 88 ? -7.743 5.204 -19.273 1.00 11.32 83 GLU A N 1
ATOM 698 C CA . GLU A 1 88 ? -6.733 4.992 -18.241 1.00 11.31 83 GLU A CA 1
ATOM 699 C C . GLU A 1 88 ? -7.365 4.512 -16.946 1.00 9.98 83 GLU A C 1
ATOM 700 O O . GLU A 1 88 ? -6.868 3.579 -16.306 1.00 10.81 83 GLU A O 1
ATOM 706 N N . TYR A 1 89 ? -8.452 5.151 -16.533 1.00 10.16 84 TYR A N 1
ATOM 707 C CA . TYR A 1 89 ? -9.040 4.797 -15.249 1.00 9.62 84 TYR A CA 1
ATOM 708 C C . TYR A 1 89 ? -9.765 3.453 -15.324 1.00 10.53 84 TYR A C 1
ATOM 709 O O . TYR A 1 89 ? -9.695 2.649 -14.380 1.00 10.75 84 TYR A O 1
ATOM 718 N N . ARG A 1 90 ? -10.439 3.171 -16.447 1.00 10.58 85 ARG A N 1
ATOM 719 C CA . ARG A 1 90 ? -10.995 1.832 -16.638 1.00 10.22 85 ARG A CA 1
ATOM 720 C C . ARG A 1 90 ? -9.899 0.779 -16.559 1.00 10.30 85 ARG A C 1
ATOM 721 O O . ARG A 1 90 ? -10.086 -0.277 -15.937 1.00 10.81 85 ARG A O 1
ATOM 729 N N A GLU A 1 91 ? -8.741 1.056 -17.165 0.54 10.87 86 GLU A N 1
ATOM 730 N N B GLU A 1 91 ? -8.739 1.059 -17.155 0.46 10.88 86 GLU A N 1
ATOM 731 C CA A GLU A 1 91 ? -7.626 0.117 -17.111 0.54 11.97 86 GLU A CA 1
ATOM 732 C CA B GLU A 1 91 ? -7.630 0.112 -17.107 0.46 11.96 86 GLU A CA 1
ATOM 733 C C A GLU A 1 91 ? -7.105 -0.048 -15.689 0.54 11.75 86 GLU A C 1
ATOM 734 C C B GLU A 1 91 ? -7.091 -0.046 -15.691 0.46 11.74 86 GLU A C 1
ATOM 735 O O A GLU A 1 91 ? -6.712 -1.151 -15.292 0.54 12.26 86 GLU A O 1
ATOM 736 O O B GLU A 1 91 ? -6.668 -1.141 -15.303 0.46 12.28 86 GLU A O 1
ATOM 747 N N . LYS A 1 92 ? -7.086 1.034 -14.906 1.00 11.30 87 LYS A N 1
ATOM 748 C CA . LYS A 1 92 ? -6.632 0.939 -13.519 1.00 11.33 87 LYS A CA 1
ATOM 749 C C . LYS A 1 92 ? -7.528 -0.002 -12.724 1.00 10.61 87 LYS A C 1
ATOM 750 O O . LYS A 1 92 ? -7.044 -0.899 -12.022 1.00 11.39 87 LYS A O 1
ATOM 756 N N . VAL A 1 93 ? -8.842 0.199 -12.819 1.00 10.65 88 VAL A N 1
ATOM 757 C CA . VAL A 1 93 ? -9.786 -0.661 -12.108 1.00 10.70 88 VAL A CA 1
ATOM 758 C C . VAL A 1 93 ? -9.686 -2.096 -12.613 1.00 10.27 88 VAL A C 1
ATOM 759 O O . VAL A 1 93 ? -9.675 -3.052 -11.823 1.00 10.76 88 VAL A O 1
ATOM 763 N N . GLU A 1 94 ? -9.577 -2.267 -13.932 1.00 10.21 89 GLU A N 1
ATOM 764 C CA . GLU A 1 94 ? -9.460 -3.598 -14.523 1.00 10.51 89 GLU A CA 1
ATOM 765 C C . GLU A 1 94 ? -8.233 -4.335 -14.001 1.00 11.27 89 GLU A C 1
ATOM 766 O O . GLU A 1 94 ? -8.304 -5.530 -13.673 1.00 11.31 89 GLU A O 1
ATOM 772 N N . THR A 1 95 ? -7.096 -3.643 -13.920 1.00 11.78 90 THR A N 1
ATOM 773 C CA . THR A 1 95 ? -5.867 -4.269 -13.445 1.00 12.05 90 THR A CA 1
ATOM 774 C C . THR A 1 95 ? -5.995 -4.689 -11.985 1.00 11.22 90 THR A C 1
ATOM 775 O O . THR A 1 95 ? -5.499 -5.752 -11.590 1.00 11.81 90 THR A O 1
ATOM 779 N N A GLU A 1 96 ? -6.682 -3.886 -11.170 0.53 10.70 91 GLU A N 1
ATOM 780 N N B GLU A 1 96 ? -6.640 -3.855 -11.167 0.47 10.76 91 GLU A N 1
ATOM 781 C CA A GLU A 1 96 ? -6.880 -4.262 -9.772 0.53 10.76 91 GLU A CA 1
ATOM 782 C CA B GLU A 1 96 ? -6.878 -4.211 -9.772 0.47 10.73 91 GLU A CA 1
ATOM 783 C C A GLU A 1 96 ? -7.833 -5.444 -9.646 0.53 10.69 91 GLU A C 1
ATOM 784 C C B GLU A 1 96 ? -7.736 -5.464 -9.680 0.47 10.60 91 GLU A C 1
ATOM 785 O O A GLU A 1 96 ? -7.640 -6.317 -8.788 0.53 10.59 91 GLU A O 1
ATOM 786 O O B GLU A 1 96 ? -7.416 -6.401 -8.936 0.47 10.03 91 GLU A O 1
ATOM 797 N N A LEU A 1 97 ? -8.880 -5.472 -10.476 0.53 10.23 92 LEU A N 1
ATOM 798 N N B LEU A 1 97 ? -8.833 -5.492 -10.442 0.47 10.35 92 LEU A N 1
ATOM 799 C CA A LEU A 1 97 ? -9.768 -6.629 -10.535 0.53 11.77 92 LEU A CA 1
ATOM 800 C CA B LEU A 1 97 ? -9.727 -6.645 -10.458 0.47 11.73 92 LEU A CA 1
ATOM 801 C C A LEU A 1 97 ? -8.993 -7.892 -10.893 0.53 10.94 92 LEU A C 1
ATOM 802 C C B LEU A 1 97 ? -8.997 -7.912 -10.895 0.47 10.97 92 LEU A C 1
ATOM 803 O O A LEU A 1 97 ? -9.129 -8.931 -10.231 0.53 10.68 92 LEU A O 1
ATOM 804 O O B LEU A 1 97 ? -9.165 -8.975 -10.282 0.47 10.66 92 LEU A O 1
ATOM 813 N N . GLN A 1 98 ? -8.177 -7.821 -11.948 1.00 9.91 93 GLN A N 1
ATOM 814 C CA . GLN A 1 98 ? -7.403 -8.977 -12.378 1.00 11.14 93 GLN A CA 1
ATOM 815 C C . GLN A 1 98 ? -6.445 -9.421 -11.286 1.00 11.18 93 GLN A C 1
ATOM 816 O O . GLN A 1 98 ? -6.229 -10.625 -11.092 1.00 11.95 93 GLN A O 1
ATOM 822 N N . GLY A 1 99 ? -5.893 -8.468 -10.535 1.00 10.69 94 GLY A N 1
ATOM 823 C CA . GLY A 1 99 ? -5.013 -8.820 -9.434 1.00 12.15 94 GLY A CA 1
ATOM 824 C C . GLY A 1 99 ? -5.715 -9.604 -8.342 1.00 10.29 94 GLY A C 1
ATOM 825 O O . GLY A 1 99 ? -5.150 -10.548 -7.789 1.00 11.35 94 GLY A O 1
ATOM 826 N N . VAL A 1 100 ? -6.942 -9.215 -8.002 1.00 10.53 95 VAL A N 1
ATOM 827 C CA . VAL A 1 100 ? -7.691 -9.961 -6.997 1.00 10.54 95 VAL A CA 1
ATOM 828 C C . VAL A 1 100 ? -8.016 -11.363 -7.505 1.00 10.68 95 VAL A C 1
ATOM 829 O O . VAL A 1 100 ? -7.861 -12.353 -6.777 1.00 10.91 95 VAL A O 1
ATOM 833 N N . CYS A 1 101 ? -8.447 -11.481 -8.766 1.00 9.89 96 CYS A N 1
ATOM 834 C CA . CYS A 1 101 ? -8.735 -12.803 -9.312 1.00 9.79 96 CYS A CA 1
ATOM 835 C C . CYS A 1 101 ? -7.493 -13.678 -9.302 1.00 9.53 96 CYS A C 1
ATOM 836 O O . CYS A 1 101 ? -7.559 -14.859 -8.931 1.00 9.82 96 CYS A O 1
ATOM 839 N N . ASP A 1 102 ? -6.344 -13.113 -9.685 1.00 9.94 97 ASP A N 1
ATOM 840 C CA . ASP A 1 102 ? -5.095 -13.870 -9.672 1.00 11.19 97 ASP A CA 1
ATOM 841 C C . ASP A 1 102 ? -4.725 -14.297 -8.257 1.00 10.57 97 ASP A C 1
ATOM 842 O O . ASP A 1 102 ? -4.189 -15.392 -8.053 1.00 11.24 97 ASP A O 1
ATOM 847 N N . THR A 1 103 ? -4.983 -13.438 -7.268 1.00 9.86 98 THR A N 1
ATOM 848 C CA . THR A 1 103 ? -4.721 -13.806 -5.876 1.00 10.65 98 THR A CA 1
ATOM 849 C C . THR A 1 103 ? -5.552 -15.017 -5.468 1.00 9.35 98 THR A C 1
ATOM 850 O O . THR A 1 103 ? -5.034 -15.977 -4.883 1.00 9.70 98 THR A O 1
ATOM 854 N N . VAL A 1 104 ? -6.851 -14.988 -5.766 1.00 8.68 99 VAL A N 1
ATOM 855 C CA . VAL A 1 104 ? -7.726 -16.099 -5.392 1.00 9.40 99 VAL A CA 1
ATOM 856 C C . VAL A 1 104 ? -7.299 -17.371 -6.108 1.00 8.26 99 VAL A C 1
ATOM 857 O O . VAL A 1 104 ? -7.177 -18.441 -5.495 1.00 9.07 99 VAL A O 1
ATOM 861 N N . LEU A 1 105 ? -7.057 -17.270 -7.421 1.00 8.56 100 LEU A N 1
ATOM 862 C CA . LEU A 1 105 ? -6.616 -18.430 -8.182 1.00 9.04 100 LEU A CA 1
ATOM 863 C C . LEU A 1 105 ? -5.304 -18.973 -7.637 1.00 9.75 100 LEU A C 1
ATOM 864 O O . LEU A 1 105 ? -5.084 -20.191 -7.624 1.00 10.57 100 LEU A O 1
ATOM 869 N N . GLY A 1 106 ? -4.422 -18.088 -7.171 1.00 9.49 101 GLY A N 1
ATOM 870 C CA . GLY A 1 106 ? -3.170 -18.547 -6.591 1.00 11.05 101 GLY A CA 1
ATOM 871 C C . GLY A 1 106 ? -3.366 -19.308 -5.293 1.00 9.20 101 GLY A C 1
ATOM 872 O O . GLY A 1 106 ? -2.674 -20.294 -5.039 1.00 11.73 101 GLY A O 1
ATOM 873 N N . LEU A 1 107 ? -4.299 -18.863 -4.451 1.00 9.43 102 LEU A N 1
ATOM 874 C CA . LEU A 1 107 ? -4.595 -19.600 -3.226 1.00 10.77 102 LEU A CA 1
ATOM 875 C C . LEU A 1 107 ? -5.164 -20.978 -3.542 1.00 10.13 102 LEU A C 1
ATOM 876 O O . LEU A 1 107 ? -4.833 -21.967 -2.872 1.00 9.99 102 LEU A O 1
ATOM 881 N N . LEU A 1 108 ? -6.046 -21.056 -4.544 1.00 9.11 103 LEU A N 1
ATOM 882 C CA . LEU A 1 108 ? -6.621 -22.343 -4.917 1.00 9.22 103 LEU A CA 1
ATOM 883 C C . LEU A 1 108 ? -5.550 -23.283 -5.447 1.00 9.80 103 LEU A C 1
ATOM 884 O O . LEU A 1 108 ? -5.591 -24.493 -5.186 1.00 11.16 103 LEU A O 1
ATOM 889 N N . ASP A 1 109 ? -4.582 -22.742 -6.181 1.00 11.02 104 ASP A N 1
ATOM 890 C CA . ASP A 1 109 ? -3.516 -23.551 -6.757 1.00 12.04 104 ASP A CA 1
ATOM 891 C C . ASP A 1 109 ? -2.403 -23.885 -5.767 1.00 13.87 104 ASP A C 1
ATOM 892 O O . ASP A 1 109 ? -1.636 -24.826 -6.017 1.00 16.64 104 ASP A O 1
ATOM 897 N N . SER A 1 110 ? -2.300 -23.155 -4.646 1.00 13.56 105 SER A N 1
ATOM 898 C CA . SER A 1 110 ? -1.201 -23.321 -3.678 1.00 13.12 105 SER A CA 1
ATOM 899 C C . SER A 1 110 ? -1.752 -23.152 -2.255 1.00 14.14 105 SER A C 1
ATOM 900 O O . SER A 1 110 ? -1.580 -22.102 -1.629 1.00 16.74 105 SER A O 1
ATOM 903 N N . HIS A 1 111 ? -2.398 -24.184 -1.708 1.00 12.60 106 HIS A N 1
ATOM 904 C CA . HIS A 1 111 ? -2.531 -25.517 -2.290 1.00 11.64 106 HIS A CA 1
ATOM 905 C C . HIS A 1 111 ? -3.909 -26.082 -1.958 1.00 12.10 106 HIS A C 1
ATOM 906 O O . HIS A 1 111 ? -4.047 -27.270 -1.697 1.00 12.53 106 HIS A O 1
ATOM 913 N N . LEU A 1 112 ? -4.939 -25.228 -1.987 1.00 10.74 107 LEU A N 1
ATOM 914 C CA . LEU A 1 112 ? -6.247 -25.640 -1.483 1.00 10.47 107 LEU A CA 1
ATOM 915 C C . LEU A 1 112 ? -6.831 -26.796 -2.285 1.00 9.89 107 LEU A C 1
ATOM 916 O O . LEU A 1 112 ? -7.312 -27.776 -1.707 1.00 11.72 107 LEU A O 1
ATOM 921 N N . ILE A 1 113 ? -6.801 -26.709 -3.617 1.00 9.93 108 ILE A N 1
ATOM 922 C CA . ILE A 1 113 ? -7.449 -27.745 -4.422 1.00 10.15 108 ILE A CA 1
ATOM 923 C C . ILE A 1 113 ? -6.745 -29.088 -4.260 1.00 11.38 108 ILE A C 1
ATOM 924 O O . ILE A 1 113 ? -7.396 -30.125 -4.078 1.00 11.39 108 ILE A O 1
ATOM 929 N N . LYS A 1 114 ? -5.413 -29.094 -4.315 1.00 11.05 109 LYS A N 1
ATOM 930 C CA . LYS A 1 114 ? -4.710 -30.374 -4.316 1.00 11.63 109 LYS A CA 1
ATOM 931 C C . LYS A 1 114 ? -4.871 -31.127 -3.001 1.00 12.24 109 LYS A C 1
ATOM 932 O O . LYS A 1 114 ? -4.760 -32.358 -3.001 1.00 15.01 109 LYS A O 1
ATOM 938 N N . GLU A 1 115 ? -5.147 -30.439 -1.894 1.00 10.38 110 GLU A N 1
ATOM 939 C CA . GLU A 1 115 ? -5.349 -31.108 -0.615 1.00 11.59 110 GLU A CA 1
ATOM 940 C C . GLU A 1 115 ? -6.810 -31.440 -0.339 1.00 12.87 110 GLU A C 1
ATOM 941 O O . GLU A 1 115 ? -7.093 -32.112 0.659 1.00 15.22 110 GLU A O 1
ATOM 947 N N . ALA A 1 116 ? -7.735 -31.005 -1.195 1.00 11.55 111 ALA A N 1
ATOM 948 C CA . ALA A 1 116 ? -9.168 -31.155 -0.949 1.00 12.27 111 ALA A CA 1
ATOM 949 C C . ALA A 1 116 ? -9.645 -32.486 -1.518 1.00 12.34 111 ALA A C 1
ATOM 950 O O . ALA A 1 116 ? -9.719 -32.654 -2.740 1.00 15.15 111 ALA A O 1
ATOM 952 N N . GLY A 1 117 ? -10.000 -33.413 -0.633 1.00 13.09 112 GLY A N 1
ATOM 953 C CA . GLY A 1 117 ? -10.404 -34.748 -1.035 1.00 15.01 112 GLY A CA 1
ATOM 954 C C . GLY A 1 117 ? -11.891 -35.010 -0.902 1.00 15.18 112 GLY A C 1
ATOM 955 O O . GLY A 1 117 ? -12.449 -35.817 -1.655 1.00 20.65 112 GLY A O 1
ATOM 956 N N . ASP A 1 118 ? -12.553 -34.355 0.044 1.00 13.76 113 ASP A N 1
ATOM 957 C CA . ASP A 1 118 ? -13.981 -34.575 0.215 1.00 13.80 113 ASP A CA 1
ATOM 958 C C . ASP A 1 118 ? -14.740 -33.792 -0.843 1.00 12.59 113 ASP A C 1
ATOM 959 O O . ASP A 1 118 ? -14.308 -32.720 -1.280 1.00 14.61 113 ASP A O 1
ATOM 964 N N . ALA A 1 119 ? -15.885 -34.327 -1.267 1.00 13.96 114 ALA A N 1
ATOM 965 C CA . ALA A 1 119 ? -16.610 -33.694 -2.364 1.00 15.48 114 ALA A CA 1
ATOM 966 C C . ALA A 1 119 ? -17.005 -32.262 -2.025 1.00 14.62 114 ALA A C 1
ATOM 967 O O . ALA A 1 119 ? -16.930 -31.369 -2.877 1.00 14.23 114 ALA A O 1
ATOM 969 N N . GLU A 1 120 ? -17.416 -32.017 -0.783 1.00 13.90 115 GLU A N 1
ATOM 970 C CA . GLU A 1 120 ? -17.893 -30.690 -0.421 1.00 15.88 115 GLU A CA 1
ATOM 971 C C . GLU A 1 120 ? -16.790 -29.652 -0.561 1.00 13.86 115 GLU A C 1
ATOM 972 O O . GLU A 1 120 ? -17.029 -28.548 -1.068 1.00 17.93 115 GLU A O 1
ATOM 978 N N . SER A 1 121 ? -15.572 -29.986 -0.140 1.00 11.67 116 SER A N 1
ATOM 979 C CA . SER A 1 121 ? -14.479 -29.030 -0.278 1.00 11.29 116 SER A CA 1
ATOM 980 C C . SER A 1 121 ? -14.013 -28.936 -1.725 1.00 10.83 116 SER A C 1
ATOM 981 O O . SER A 1 121 ? -13.831 -27.835 -2.257 1.00 11.14 116 SER A O 1
ATOM 984 N N . ARG A 1 122 ? -13.818 -30.077 -2.383 1.00 9.86 117 ARG A N 1
ATOM 985 C CA . ARG A 1 122 ? -13.247 -30.063 -3.723 1.00 11.25 117 ARG A CA 1
ATOM 986 C C . ARG A 1 122 ? -14.165 -29.368 -4.722 1.00 9.70 117 ARG A C 1
ATOM 987 O O . ARG A 1 122 ? -13.707 -28.560 -5.541 1.00 10.14 117 ARG A O 1
ATOM 995 N N . VAL A 1 123 ? -15.467 -29.663 -4.672 1.00 9.55 118 VAL A N 1
ATOM 996 C CA . VAL A 1 123 ? -16.420 -29.001 -5.563 1.00 9.69 118 VAL A CA 1
ATOM 997 C C . VAL A 1 123 ? -16.484 -27.504 -5.279 1.00 8.62 118 VAL A C 1
ATOM 998 O O . VAL A 1 123 ? -16.532 -26.690 -6.205 1.00 9.00 118 VAL A O 1
ATOM 1002 N N . PHE A 1 124 ? -16.507 -27.120 -3.999 1.00 8.81 119 PHE A N 1
ATOM 1003 C CA . PHE A 1 124 ? -16.528 -25.705 -3.635 1.00 8.83 119 PHE A CA 1
ATOM 1004 C C . PHE A 1 124 ? -15.335 -24.964 -4.239 1.00 8.41 119 PHE A C 1
ATOM 1005 O O . PHE A 1 124 ? -15.491 -23.888 -4.825 1.00 8.74 119 PHE A O 1
ATOM 1013 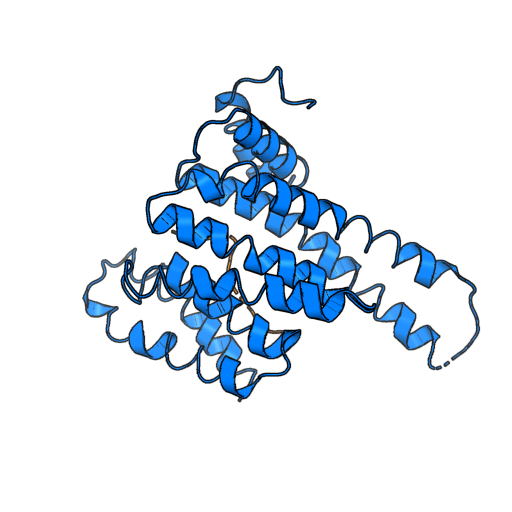N N . TYR A 1 125 ? -14.132 -25.537 -4.133 1.00 8.72 120 TYR A N 1
ATOM 1014 C CA . TYR A 1 125 ? -12.938 -24.854 -4.632 1.00 8.75 120 TYR A CA 1
ATOM 1015 C C . TYR A 1 125 ? -12.888 -24.836 -6.154 1.00 7.54 120 TYR A C 1
ATOM 1016 O O . TYR A 1 125 ? -12.456 -23.840 -6.751 1.00 8.65 120 TYR A O 1
ATOM 1025 N N . LEU A 1 126 ? -13.286 -25.932 -6.809 1.00 8.47 121 LEU A N 1
ATOM 1026 C CA . LEU A 1 126 ? -13.290 -25.942 -8.270 1.00 8.19 121 LEU A CA 1
ATOM 1027 C C . LEU A 1 126 ? -14.330 -24.975 -8.825 1.00 7.40 121 LEU A C 1
ATOM 1028 O O . LEU A 1 126 ? -14.094 -24.323 -9.853 1.00 8.34 121 LEU A O 1
ATOM 1033 N N . LYS A 1 127 ? -15.479 -24.861 -8.152 1.00 7.77 122 LYS A N 1
ATOM 1034 C CA . LYS A 1 127 ? -16.457 -23.841 -8.511 1.00 7.74 122 LYS A CA 1
ATOM 1035 C C . LYS A 1 127 ? -15.854 -22.446 -8.389 1.00 8.08 122 LYS A C 1
ATOM 1036 O O . LYS A 1 127 ? -16.033 -21.603 -9.272 1.00 8.56 122 LYS A O 1
ATOM 1042 N N A MET A 1 128 ? -15.139 -22.182 -7.287 0.61 8.32 123 MET A N 1
ATOM 1043 N N B MET A 1 128 ? -15.132 -22.189 -7.293 0.39 8.39 123 MET A N 1
ATOM 1044 C CA A MET A 1 128 ? -14.469 -20.890 -7.131 0.61 7.74 123 MET A CA 1
ATOM 1045 C CA B MET A 1 128 ? -14.467 -20.899 -7.126 0.39 7.81 123 MET A CA 1
ATOM 1046 C C A MET A 1 128 ? -13.478 -20.645 -8.262 0.61 7.75 123 MET A C 1
ATOM 1047 C C B MET A 1 128 ? -13.470 -20.644 -8.248 0.39 7.81 123 MET A C 1
ATOM 1048 O O A MET A 1 128 ? -13.398 -19.532 -8.797 0.61 8.52 123 MET A O 1
ATOM 1049 O O B MET A 1 128 ? -13.380 -19.525 -8.768 0.39 8.56 123 MET A O 1
ATOM 1058 N N . LYS A 1 129 ? -12.710 -21.671 -8.634 1.00 7.84 124 LYS A N 1
ATOM 1059 C CA . LYS A 1 129 ? -11.770 -21.526 -9.736 1.00 8.67 124 LYS A CA 1
ATOM 1060 C C . LYS A 1 129 ? -12.496 -21.130 -11.021 1.00 8.49 124 LYS A C 1
ATOM 1061 O O . LYS A 1 129 ? -12.080 -20.198 -11.725 1.00 8.32 124 LYS A O 1
ATOM 1067 N N . GLY A 1 130 ? -13.615 -21.803 -11.324 1.00 7.75 125 GLY A N 1
ATOM 1068 C CA . GLY A 1 130 ? -14.401 -21.406 -12.484 1.00 8.77 125 GLY A CA 1
ATOM 1069 C C . GLY A 1 130 ? -14.919 -19.981 -12.381 1.00 7.53 125 GLY A C 1
ATOM 1070 O O . GLY A 1 130 ? -14.874 -19.223 -13.358 1.00 8.08 125 GLY A O 1
ATOM 1071 N N . ASP A 1 131 ? -15.414 -19.601 -11.195 1.00 7.76 126 ASP A N 1
ATOM 1072 C CA . ASP A 1 131 ? -15.946 -18.257 -10.972 1.00 7.76 126 ASP A CA 1
ATOM 1073 C C . ASP A 1 131 ? -14.891 -17.190 -11.242 1.00 8.12 126 ASP A C 1
ATOM 1074 O O . ASP A 1 131 ? -15.170 -16.190 -11.914 1.00 8.18 126 ASP A O 1
ATOM 1079 N N . TYR A 1 132 ? -13.681 -17.356 -10.694 1.00 8.39 127 TYR A N 1
ATOM 1080 C CA . TYR A 1 132 ? -12.694 -16.282 -10.836 1.00 8.44 127 TYR A CA 1
ATOM 1081 C C . TYR A 1 132 ? -12.101 -16.236 -12.241 1.00 8.06 127 TYR A C 1
ATOM 1082 O O . TYR A 1 132 ? -11.765 -15.146 -12.726 1.00 9.66 127 TYR A O 1
ATOM 1091 N N . TYR A 1 133 ? -12.016 -17.375 -12.942 1.00 8.16 128 TY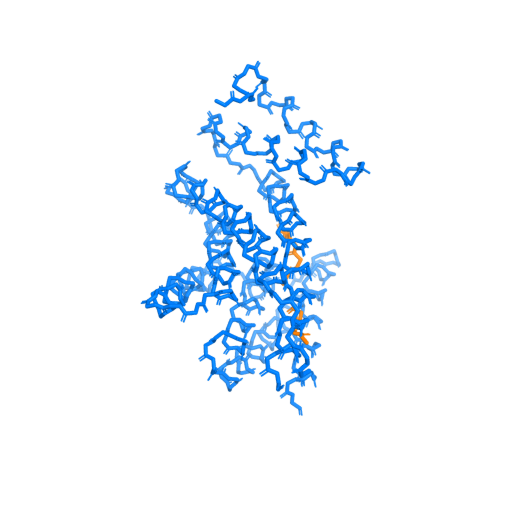R A N 1
ATOM 1092 C CA . TYR A 1 133 ? -11.721 -17.308 -14.374 1.00 8.74 128 TYR A CA 1
ATOM 1093 C C . TYR A 1 133 ? -12.858 -16.635 -15.141 1.00 8.77 128 TYR A C 1
ATOM 1094 O O . TYR A 1 133 ? -12.610 -15.892 -16.102 1.00 9.61 128 TYR A O 1
ATOM 1103 N N . ARG A 1 134 ? -14.112 -16.858 -14.728 1.00 8.06 129 ARG A N 1
ATOM 1104 C CA . ARG A 1 134 ? -15.234 -16.183 -15.373 1.00 9.02 129 ARG A CA 1
ATOM 1105 C C . ARG A 1 134 ? -15.153 -14.668 -15.190 1.00 8.35 129 ARG A C 1
ATOM 1106 O O . ARG A 1 134 ? -15.422 -13.913 -16.130 1.00 9.98 129 ARG A O 1
ATOM 1114 N N . TYR A 1 135 ? -14.791 -14.199 -13.987 1.00 8.72 130 TYR A N 1
ATOM 1115 C CA . TYR A 1 135 ? -14.624 -12.760 -13.783 1.00 9.31 130 TYR A CA 1
ATOM 1116 C C . TYR A 1 135 ? -13.489 -12.216 -14.644 1.00 8.92 130 TYR A C 1
ATOM 1117 O O . TYR A 1 135 ? -13.600 -11.116 -15.204 1.00 10.74 130 TYR A O 1
ATOM 1126 N N . LEU A 1 136 ? -12.403 -12.973 -14.794 1.00 9.31 131 LEU A N 1
ATOM 1127 C CA . LEU A 1 136 ? -11.355 -12.566 -15.730 1.00 9.94 131 LEU A CA 1
ATOM 1128 C C . LEU A 1 136 ? -11.881 -12.512 -17.164 1.00 10.70 131 LEU A C 1
ATOM 1129 O O . LEU A 1 136 ? -11.535 -11.601 -17.931 1.00 12.02 131 LEU A O 1
ATOM 1134 N N . ALA A 1 137 ? -12.715 -13.486 -17.549 1.00 11.07 132 ALA A N 1
ATOM 1135 C CA . ALA A 1 137 ? -13.270 -13.503 -18.902 1.00 10.90 132 ALA A CA 1
ATOM 1136 C C . ALA A 1 137 ? -14.164 -12.298 -19.168 1.00 12.23 132 ALA A C 1
ATOM 1137 O O . ALA A 1 137 ? -14.233 -11.820 -20.313 1.00 13.47 132 ALA A O 1
ATOM 1139 N N . GLU A 1 138 ? -14.844 -11.786 -18.139 1.00 11.21 133 GLU A N 1
ATOM 1140 C CA . GLU A 1 138 ? -15.731 -10.639 -18.319 1.00 13.15 133 GLU A CA 1
ATOM 1141 C C . GLU A 1 138 ? -14.987 -9.415 -18.850 1.00 12.92 133 GLU A C 1
ATOM 1142 O O . GLU A 1 138 ? -15.590 -8.576 -19.534 1.00 14.89 133 GLU A O 1
ATOM 1148 N N . VAL A 1 139 ? -13.693 -9.286 -18.549 1.00 12.67 134 VAL A N 1
ATOM 1149 C CA . VAL A 1 139 ? -12.913 -8.113 -18.941 1.00 11.89 134 VAL A CA 1
ATOM 1150 C C . VAL A 1 139 ? -11.877 -8.430 -20.001 1.00 16.16 134 VAL A C 1
ATOM 1151 O O . VAL A 1 139 ? -11.164 -7.519 -20.450 1.00 17.84 134 VAL A O 1
ATOM 1155 N N . ALA A 1 140 ? -11.780 -9.682 -20.437 1.00 14.94 135 ALA A N 1
ATOM 1156 C CA . ALA A 1 140 ? -10.756 -10.081 -21.388 1.00 16.20 135 ALA A CA 1
ATOM 1157 C C . ALA A 1 140 ? -11.160 -9.686 -22.801 1.00 18.08 135 ALA A C 1
ATOM 1158 O O . ALA A 1 140 ? -12.327 -9.799 -23.184 1.00 19.13 135 ALA A O 1
ATOM 1160 N N . THR A 1 141 ? -10.186 -9.191 -23.567 1.00 25.15 136 THR A N 1
ATOM 1161 C CA . THR A 1 141 ? -10.422 -8.756 -24.944 1.00 31.19 136 THR A CA 1
ATOM 1162 C C . THR A 1 141 ? -9.341 -9.180 -25.925 1.00 42.10 136 THR A C 1
ATOM 1163 O O . THR A 1 141 ? -9.587 -9.124 -27.135 1.00 50.26 136 THR A O 1
ATOM 1167 N N . GLY A 1 142 ? -8.165 -9.601 -25.470 1.00 33.73 137 GLY A N 1
ATOM 1168 C CA . GLY A 1 142 ? -7.041 -9.871 -26.336 1.00 42.13 137 GLY A CA 1
ATOM 1169 C C . GLY A 1 142 ? -6.926 -11.330 -26.730 1.00 43.11 137 GLY A C 1
ATOM 1170 O O . GLY A 1 142 ? -7.897 -12.095 -26.701 1.00 33.59 137 GLY A O 1
ATOM 1171 N N . ASP A 1 143 ? -5.705 -11.723 -27.098 1.00 34.58 138 ASP A N 1
ATOM 1172 C CA . ASP A 1 143 ? -5.422 -13.071 -27.579 1.00 40.59 138 ASP A CA 1
ATOM 1173 C C . ASP A 1 143 ? -5.562 -14.136 -26.500 1.00 38.80 138 ASP A C 1
ATOM 1174 O O . ASP A 1 143 ? -5.363 -15.320 -26.798 1.00 41.93 138 ASP A O 1
ATOM 1176 N N . ASP A 1 144 ? -5.894 -13.753 -25.269 1.00 43.35 139 ASP A N 1
ATOM 1177 C CA . ASP A 1 144 ? -6.031 -14.689 -24.164 1.00 39.86 139 ASP A CA 1
ATOM 1178 C C . ASP A 1 144 ? -7.474 -14.898 -23.727 1.00 32.14 139 ASP A C 1
ATOM 1179 O O . ASP A 1 144 ? -7.712 -15.649 -22.777 1.00 26.61 139 ASP A O 1
ATOM 1181 N N . LYS A 1 145 ? -8.444 -14.258 -24.383 1.00 28.64 140 LYS A N 1
ATOM 1182 C CA . LYS A 1 145 ? -9.838 -14.453 -23.997 1.00 21.72 140 LYS A CA 1
ATOM 1183 C C . LYS A 1 145 ? -10.253 -15.912 -24.152 1.00 20.02 140 LYS A C 1
ATOM 1184 O O . LYS A 1 145 ? -10.885 -16.490 -23.258 1.00 16.35 140 LYS A O 1
ATOM 1190 N N . LYS A 1 146 ? -9.891 -16.532 -25.276 1.00 16.78 141 LYS A N 1
ATOM 1191 C CA . LYS A 1 146 ? -10.288 -17.917 -25.507 1.00 15.53 141 LYS A CA 1
ATOM 1192 C C . LYS A 1 146 ? -9.692 -18.848 -24.464 1.00 14.95 141 LYS A C 1
ATOM 1193 O O . LYS A 1 146 ? -10.360 -19.781 -24.003 1.00 13.95 141 LYS A O 1
ATOM 1198 N N . ARG A 1 147 ? -8.438 -18.617 -24.076 1.00 17.64 142 ARG A N 1
ATOM 1199 C CA . ARG A 1 147 ? -7.815 -19.500 -23.098 1.00 16.72 142 ARG A CA 1
ATOM 1200 C C . ARG A 1 147 ? -8.417 -19.305 -21.710 1.00 12.05 142 ARG A C 1
ATOM 1201 O O . ARG A 1 147 ? -8.585 -20.279 -20.967 1.00 13.74 142 ARG A O 1
ATOM 1209 N N . ILE A 1 148 ? -8.769 -18.065 -21.352 1.00 12.94 143 ILE A N 1
ATOM 1210 C CA . ILE A 1 148 ? -9.412 -17.820 -20.062 1.00 12.66 143 ILE A CA 1
ATOM 1211 C C . ILE A 1 148 ? -10.773 -18.497 -20.016 1.00 12.53 143 ILE A C 1
ATOM 1212 O O . ILE A 1 148 ? -11.139 -19.125 -19.014 1.00 11.94 143 ILE A O 1
ATOM 1217 N N . ILE A 1 149 ? -11.532 -18.401 -21.110 1.00 12.04 144 ILE A N 1
ATOM 1218 C CA . ILE A 1 149 ? -12.841 -19.041 -21.176 1.00 11.99 144 ILE A CA 1
ATOM 1219 C C . ILE A 1 149 ? -12.704 -20.548 -21.036 1.00 10.88 144 ILE A C 1
ATOM 1220 O O . ILE A 1 149 ? -13.477 -21.197 -20.320 1.00 11.26 144 ILE A O 1
ATOM 1225 N N . ASP A 1 150 ? -11.701 -21.128 -21.697 1.00 11.12 145 ASP A N 1
ATOM 1226 C CA . ASP A 1 150 ? -11.481 -22.562 -21.593 1.00 11.18 145 ASP A CA 1
ATOM 1227 C C . ASP A 1 150 ? -11.102 -22.964 -20.173 1.00 11.37 145 ASP A C 1
ATOM 1228 O O . ASP A 1 150 ? -11.495 -24.036 -19.701 1.00 11.10 145 ASP A O 1
ATOM 1233 N N . SER A 1 151 ? -10.333 -22.123 -19.481 1.00 10.89 146 SER A N 1
ATOM 1234 C CA . SER A 1 151 ? -9.954 -22.433 -18.108 1.00 11.12 146 SER A CA 1
ATOM 1235 C C . SER A 1 151 ? -11.169 -22.434 -17.190 1.00 9.57 146 SER A C 1
ATOM 1236 O O . SER A 1 151 ? -11.296 -23.313 -16.328 1.00 10.13 146 SER A O 1
ATOM 1239 N N . ALA A 1 152 ? -12.063 -21.457 -17.355 1.00 9.69 147 ALA A N 1
ATOM 1240 C CA . ALA A 1 152 ? -13.292 -21.446 -16.564 1.00 8.92 147 ALA A CA 1
ATOM 1241 C C . ALA A 1 152 ? -14.121 -22.692 -16.853 1.00 9.55 147 ALA A C 1
ATOM 1242 O O . ALA A 1 152 ? -14.589 -23.376 -15.931 1.00 9.05 147 ALA A O 1
ATOM 1244 N N A ARG A 1 153 ? -14.345 -22.977 -18.141 0.60 9.01 148 ARG A N 1
ATOM 1245 N N B ARG A 1 153 ? -14.266 -23.034 -18.138 0.40 9.04 148 ARG A N 1
ATOM 1246 C CA A ARG A 1 153 ? -15.150 -24.128 -18.536 0.60 9.65 148 ARG A CA 1
ATOM 1247 C CA B ARG A 1 153 ? -15.042 -24.207 -18.530 0.40 9.59 148 ARG A CA 1
ATOM 1248 C C A ARG A 1 153 ? -14.599 -25.410 -17.933 0.60 9.14 148 ARG A C 1
ATOM 1249 C C B ARG A 1 153 ? -14.476 -25.478 -17.910 0.40 9.22 148 ARG A C 1
ATOM 1250 O O A ARG A 1 153 ? -15.357 -26.238 -17.409 0.60 10.11 148 ARG A O 1
ATOM 1251 O O B ARG A 1 153 ? -15.219 -26.306 -17.368 0.40 9.96 148 ARG A O 1
ATOM 1266 N N A SER A 1 154 ? -13.277 -25.584 -17.990 0.60 9.90 149 SER A N 1
ATOM 1267 N N B SER A 1 154 ? -13.155 -25.653 -17.991 0.40 9.96 149 SER A N 1
ATOM 1268 C CA A SER A 1 154 ? -12.648 -26.810 -17.507 0.60 11.27 149 SER A CA 1
ATOM 1269 C CA B SER A 1 154 ? -12.535 -26.870 -17.478 0.40 11.24 149 SER A CA 1
ATOM 1270 C C A SER A 1 154 ? -12.833 -26.986 -16.003 0.60 10.48 149 SER A C 1
ATOM 1271 C C B SER A 1 154 ? -12.747 -27.014 -15.976 0.40 10.51 149 SER A C 1
ATOM 1272 O O A SER A 1 154 ? -13.106 -28.094 -15.528 0.60 10.45 149 SER A O 1
ATOM 1273 O O B SER A 1 154 ? -12.982 -28.121 -15.478 0.40 10.25 149 SER A O 1
ATOM 1278 N N . ALA A 1 155 ? -12.662 -25.908 -15.234 1.00 9.28 150 ALA A N 1
ATOM 1279 C CA . ALA A 1 155 ? -12.851 -25.989 -13.787 1.00 9.13 150 ALA A CA 1
ATOM 1280 C C . ALA A 1 155 ? -14.300 -26.310 -13.441 1.00 8.30 150 ALA A C 1
ATOM 1281 O O . ALA A 1 155 ? -14.573 -27.185 -12.605 1.00 8.49 150 ALA A O 1
ATOM 1283 N N . TYR A 1 156 ? -15.244 -25.606 -14.075 1.00 9.12 151 TYR A N 1
ATOM 1284 C CA . TYR A 1 156 ? -16.655 -25.886 -13.837 1.00 8.67 151 TYR A CA 1
ATOM 1285 C C . TYR A 1 156 ? -16.993 -27.329 -14.198 1.00 8.96 151 TYR A C 1
ATOM 1286 O O . TYR A 1 156 ? -17.739 -27.998 -13.471 1.00 8.80 151 TYR A O 1
ATOM 1295 N N . GLN A 1 157 ? -16.440 -27.833 -15.313 1.00 9.34 152 GLN A N 1
ATOM 1296 C CA . GLN A 1 157 ? -16.776 -29.188 -15.754 1.00 10.01 152 GLN A CA 1
ATOM 1297 C C . GLN A 1 157 ? -16.258 -30.229 -14.775 1.00 10.01 152 GLN A C 1
ATOM 1298 O O . GLN A 1 157 ? -16.957 -31.204 -14.472 1.00 11.17 152 GLN A O 1
ATOM 1304 N N . GLU A 1 158 ? -15.036 -30.052 -14.271 1.00 9.74 153 GLU A N 1
ATOM 1305 C CA . GLU A 1 158 ? -14.535 -30.984 -13.268 1.00 11.58 153 GLU A CA 1
ATOM 1306 C C . GLU A 1 158 ? -15.400 -30.962 -12.016 1.00 11.06 153 GLU A C 1
ATOM 1307 O O . GLU A 1 158 ? -15.699 -32.011 -11.439 1.00 12.31 153 GLU A O 1
ATOM 1313 N N . ALA A 1 159 ? -15.806 -29.773 -11.575 1.00 9.30 154 ALA A N 1
ATOM 1314 C CA . ALA A 1 159 ? -16.679 -29.660 -10.409 1.00 9.46 154 ALA A CA 1
ATOM 1315 C C . ALA A 1 159 ? -18.022 -30.334 -10.664 1.00 9.04 154 ALA A C 1
ATOM 1316 O O . ALA A 1 159 ? -18.568 -31.001 -9.778 1.00 10.29 154 ALA A O 1
ATOM 1318 N N A MET A 1 160 ? -18.584 -30.152 -11.863 0.72 10.34 155 MET A N 1
ATOM 1319 N N B MET A 1 160 ? -18.565 -30.156 -11.870 0.28 10.36 155 MET A N 1
ATOM 1320 C CA A MET A 1 160 ? -19.868 -30.768 -12.188 0.72 10.76 155 MET A CA 1
ATOM 1321 C CA B MET A 1 160 ? -19.851 -30.741 -12.231 0.28 10.70 155 MET A CA 1
ATOM 1322 C C A MET A 1 160 ? -19.764 -32.280 -12.129 0.72 10.73 155 MET A C 1
ATOM 1323 C C B MET A 1 160 ? -19.790 -32.260 -12.204 0.28 10.67 155 MET A C 1
ATOM 1324 O O A MET A 1 160 ? -20.638 -32.956 -11.566 0.72 11.40 155 MET A O 1
ATOM 1325 O O B MET A 1 160 ? -20.721 -32.921 -11.725 0.28 11.94 155 MET A O 1
ATOM 1334 N N . ASP A 1 161 ? -18.698 -32.832 -12.714 1.00 10.76 156 ASP A N 1
ATOM 1335 C CA . ASP A 1 161 ? -18.561 -34.285 -12.746 1.00 11.32 156 ASP A CA 1
ATOM 1336 C C . ASP A 1 161 ? -18.527 -34.862 -11.335 1.00 12.96 156 ASP A C 1
ATOM 1337 O O . ASP A 1 161 ? -19.193 -35.867 -11.051 1.00 13.85 156 ASP A O 1
ATOM 1342 N N . ILE A 1 162 ? -17.773 -34.234 -10.432 1.00 11.05 157 ILE A N 1
ATOM 1343 C CA . ILE A 1 162 ? -17.706 -34.710 -9.050 1.00 10.07 157 ILE A CA 1
ATOM 1344 C C . ILE A 1 162 ? -19.058 -34.552 -8.369 1.00 10.74 157 ILE A C 1
ATOM 1345 O O . ILE A 1 162 ? -19.538 -35.461 -7.679 1.00 12.21 157 ILE A O 1
ATOM 1350 N N . SER A 1 163 ? -19.684 -33.387 -8.542 1.00 10.84 158 SER A N 1
ATOM 1351 C CA . SER A 1 163 ? -20.929 -33.102 -7.836 1.00 11.20 158 SER A CA 1
ATOM 1352 C C . SER A 1 163 ? -22.043 -34.070 -8.231 1.00 12.17 158 SER A C 1
ATOM 1353 O O . SER A 1 163 ? -22.851 -34.478 -7.385 1.00 12.61 158 SER A O 1
ATOM 1356 N N . LYS A 1 164 ? -22.093 -34.467 -9.503 1.00 11.27 159 LYS A N 1
ATOM 1357 C CA . LYS A 1 164 ? -23.141 -35.384 -9.937 1.00 12.53 159 LYS A CA 1
ATOM 1358 C C . LYS A 1 164 ? -22.913 -36.783 -9.385 1.00 14.17 159 LYS A C 1
ATOM 1359 O O . LYS A 1 164 ? -23.878 -37.510 -9.125 1.00 17.54 159 LYS A O 1
ATOM 1365 N N A LYS A 1 165 ? -21.656 -37.178 -9.193 0.49 13.21 160 LYS A N 1
ATOM 1366 N N B LYS A 1 165 ? -21.654 -37.163 -9.170 0.51 13.28 160 LYS A N 1
ATOM 1367 C CA A LYS A 1 165 ? -21.371 -38.496 -8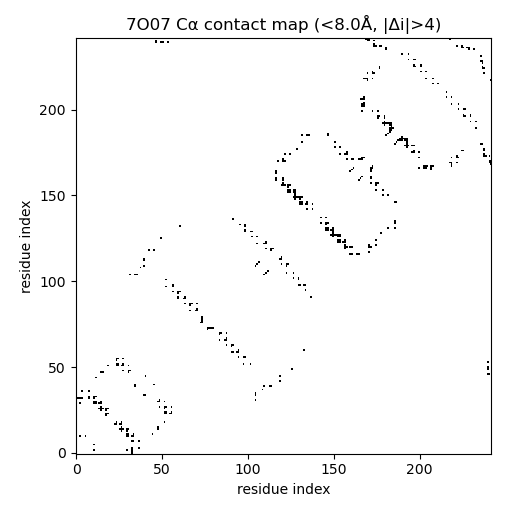.640 0.49 14.06 160 LYS A CA 1
ATOM 1368 C CA B LYS A 1 165 ? -21.334 -38.490 -8.658 0.51 14.06 160 LYS A CA 1
ATOM 1369 C C A LYS A 1 165 ? -21.563 -38.534 -7.128 0.49 13.72 160 LYS A C 1
ATOM 1370 C C B LYS A 1 165 ? -21.412 -38.573 -7.137 0.51 13.95 160 LYS A C 1
ATOM 1371 O O A LYS A 1 165 ? -22.076 -39.523 -6.591 0.49 15.60 160 LYS A O 1
ATOM 1372 O O B LYS A 1 165 ? -21.693 -39.652 -6.597 0.51 16.20 160 LYS A O 1
ATOM 1377 N N . GLU A 1 166 ? -21.171 -37.465 -6.426 1.00 12.14 161 GLU A N 1
ATOM 1378 C CA . GLU A 1 166 ? -20.980 -37.509 -4.982 1.00 13.21 161 GLU A CA 1
ATOM 1379 C C . GLU A 1 166 ? -21.990 -36.738 -4.138 1.00 14.06 161 GLU A C 1
ATOM 1380 O O . GLU A 1 166 ? -21.984 -36.906 -2.912 1.00 17.44 161 GLU A O 1
ATOM 1386 N N . MET A 1 167 ? -22.834 -35.899 -4.725 1.00 11.79 162 MET A N 1
ATOM 1387 C CA . MET A 1 167 ? -23.736 -35.072 -3.938 1.00 13.27 162 MET A CA 1
ATOM 1388 C C . MET A 1 167 ? -25.166 -35.269 -4.405 1.00 11.94 162 MET A C 1
ATOM 1389 O O . MET A 1 167 ? -25.407 -35.533 -5.586 1.00 12.71 162 MET A O 1
ATOM 1394 N N . PRO A 1 168 ? -26.137 -35.105 -3.511 1.00 12.27 163 PRO A N 1
ATOM 1395 C CA . PRO A 1 168 ? -27.538 -35.165 -3.930 1.00 11.72 163 PRO A CA 1
ATOM 1396 C C . PRO A 1 168 ? -27.894 -33.943 -4.757 1.00 12.45 163 PRO A C 1
ATOM 1397 O O . PRO A 1 168 ? -27.240 -32.888 -4.648 1.00 12.11 163 PRO A O 1
ATOM 1401 N N . PRO A 1 169 ? -28.928 -34.045 -5.599 1.00 11.48 164 PRO A N 1
ATOM 1402 C CA . PRO A 1 169 ? -29.273 -32.925 -6.489 1.00 12.32 164 PRO A CA 1
ATOM 1403 C C . PRO A 1 169 ? -29.732 -31.680 -5.763 1.00 11.17 164 PRO A C 1
ATOM 1404 O O . PRO A 1 169 ? -29.798 -30.620 -6.397 1.00 12.77 164 PRO A O 1
ATOM 1408 N N . THR A 1 170 ? -30.076 -31.765 -4.479 1.00 10.38 165 THR A N 1
ATOM 1409 C CA . THR A 1 170 ? -30.477 -30.602 -3.698 1.00 11.05 165 THR A CA 1
ATOM 1410 C C . THR A 1 170 ? -29.318 -29.957 -2.951 1.00 8.66 165 THR A C 1
ATOM 1411 O O . THR A 1 170 ? -29.530 -28.954 -2.275 1.00 10.04 165 THR A O 1
ATOM 1415 N N . ASN A 1 171 ? -28.120 -30.529 -3.004 1.00 9.76 166 ASN A N 1
ATOM 1416 C CA . ASN A 1 171 ? -27.016 -29.978 -2.230 1.00 10.56 166 ASN A CA 1
ATOM 1417 C C . ASN A 1 171 ? -26.766 -28.524 -2.636 1.00 9.36 166 ASN A C 1
ATOM 1418 O O . ASN A 1 171 ? -26.622 -28.237 -3.834 1.00 9.15 166 ASN A O 1
ATOM 1423 N N . PRO A 1 172 ? -26.704 -27.584 -1.686 1.00 9.35 167 PRO A N 1
ATOM 1424 C CA . PRO A 1 172 ? -26.534 -26.173 -2.075 1.00 10.04 167 PRO A CA 1
ATOM 1425 C C . PRO A 1 172 ? -25.270 -25.875 -2.871 1.00 9.21 167 PRO A C 1
ATOM 1426 O O . PRO A 1 172 ? -25.305 -25.000 -3.741 1.00 10.30 167 PRO A O 1
ATOM 1430 N N . ILE A 1 173 ? -24.156 -26.558 -2.596 1.00 9.52 168 ILE A N 1
ATOM 1431 C CA . ILE A 1 173 ? -22.949 -26.343 -3.393 1.00 9.45 168 ILE A CA 1
ATOM 1432 C C . ILE A 1 173 ? -23.171 -26.811 -4.825 1.00 8.97 168 ILE A C 1
ATOM 1433 O O . ILE A 1 173 ? -22.830 -26.111 -5.788 1.00 10.33 168 ILE A O 1
ATOM 1438 N N . ARG A 1 174 ? -23.750 -28.004 -4.987 1.00 9.76 169 ARG A N 1
ATOM 1439 C CA . ARG A 1 174 ? -24.063 -28.506 -6.322 1.00 10.13 169 ARG A CA 1
ATOM 1440 C C . ARG A 1 174 ? -24.991 -27.553 -7.064 1.00 8.29 169 ARG A C 1
ATOM 1441 O O . ARG A 1 174 ? -24.773 -27.257 -8.246 1.00 9.51 169 ARG A O 1
ATOM 1449 N N . LEU A 1 175 ? -26.018 -27.042 -6.378 1.00 8.48 170 LEU A N 1
ATOM 1450 C CA . LEU A 1 175 ? -26.951 -26.107 -7.005 1.00 8.79 170 LEU A CA 1
ATOM 1451 C C . LEU A 1 175 ? -26.268 -24.800 -7.395 1.00 8.52 170 LEU A C 1
ATOM 1452 O O . LEU A 1 175 ? -26.494 -24.269 -8.487 1.00 9.24 170 LEU A O 1
ATOM 1457 N N . GLY A 1 176 ? -25.469 -24.232 -6.487 1.00 9.16 171 GLY A N 1
ATOM 1458 C CA . GLY A 1 176 ? -24.780 -22.988 -6.803 1.00 8.73 171 GLY A CA 1
ATOM 1459 C C . GLY A 1 176 ? -23.784 -23.139 -7.937 1.00 8.05 171 GLY A C 1
ATOM 1460 O O . GLY A 1 176 ? -23.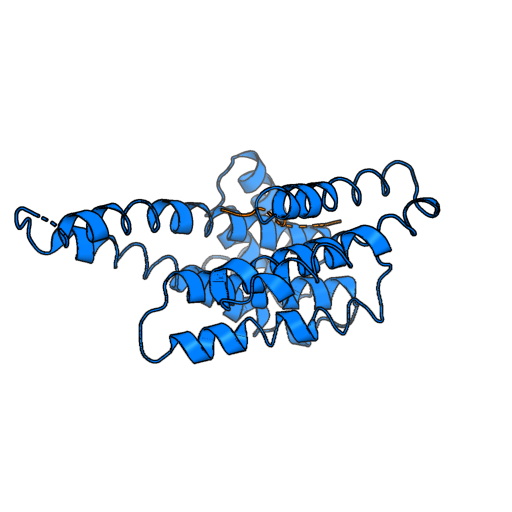618 -22.232 -8.755 1.00 8.79 171 GLY A O 1
ATOM 1461 N N . LEU A 1 177 ? -23.118 -24.294 -8.005 1.00 7.95 172 LEU A N 1
ATOM 1462 C CA . LEU A 1 177 ? -22.220 -24.579 -9.119 1.00 9.37 172 LEU A CA 1
ATOM 1463 C C . LEU A 1 177 ? -22.978 -24.615 -10.439 1.00 8.22 172 LEU A C 1
ATOM 1464 O O . LEU A 1 177 ? -22.560 -24.006 -11.424 1.00 8.60 172 LEU A O 1
ATOM 1469 N N . ALA A 1 178 ? -24.095 -25.350 -10.480 1.00 8.57 173 ALA A N 1
ATOM 1470 C CA . ALA A 1 178 ? -24.866 -25.446 -11.716 1.00 9.75 173 ALA A CA 1
ATOM 1471 C C . ALA A 1 178 ? -25.418 -24.086 -12.124 1.00 8.87 173 ALA A C 1
ATOM 1472 O O . ALA A 1 178 ? -25.406 -23.731 -13.311 1.00 9.31 173 ALA A O 1
ATOM 1474 N N . LEU A 1 179 ? -25.893 -23.308 -11.150 1.00 8.49 174 LEU A N 1
ATOM 1475 C CA . LEU A 1 179 ? -26.326 -21.944 -11.421 1.00 9.74 174 LEU A CA 1
ATOM 1476 C C . LEU A 1 179 ? -25.220 -21.134 -12.100 1.00 8.32 174 LEU A C 1
ATOM 1477 O O . LEU A 1 179 ? -25.446 -20.486 -13.130 1.00 9.18 174 LEU A O 1
ATOM 1482 N N . ASN A 1 180 ? -24.007 -21.164 -11.536 1.00 8.58 175 ASN A N 1
ATOM 1483 C CA . ASN A 1 180 ? -22.928 -20.345 -12.079 1.00 7.96 175 ASN A CA 1
ATOM 1484 C C . ASN A 1 180 ? -22.430 -20.865 -13.418 1.00 8.64 175 ASN A C 1
ATOM 1485 O O . ASN A 1 180 ? -22.063 -20.067 -14.284 1.00 8.44 175 ASN A O 1
ATOM 1490 N N . PHE A 1 181 ? -22.391 -22.187 -13.606 1.00 8.05 176 PHE A N 1
ATOM 1491 C CA . PHE A 1 181 ? -22.001 -22.722 -14.909 1.00 8.03 176 PHE A CA 1
ATOM 1492 C C . PHE A 1 181 ? -23.021 -22.315 -15.966 1.00 8.27 176 PHE A C 1
ATOM 1493 O O . PHE A 1 181 ? -22.659 -21.995 -17.106 1.00 8.73 176 PHE A O 1
ATOM 1501 N N A SER A 1 182 ? -24.310 -22.291 -15.602 0.62 8.84 177 SER A N 1
ATOM 1502 N N B SER A 1 182 ? -24.299 -22.295 -15.592 0.38 8.88 177 SER A N 1
ATOM 1503 C CA A SER A 1 182 ? -25.320 -21.830 -16.554 0.62 8.93 177 SER A CA 1
ATOM 1504 C CA B SER A 1 182 ? -25.329 -21.838 -16.513 0.38 9.00 177 SER A CA 1
ATOM 1505 C C A SER A 1 182 ? -25.119 -20.358 -16.907 0.62 8.78 177 SER A C 1
ATOM 1506 C C B SER A 1 182 ? -25.120 -20.373 -16.894 0.38 8.79 177 SER A C 1
ATOM 1507 O O A SER A 1 182 ? -25.264 -19.968 -18.074 0.62 9.63 177 SER A O 1
ATOM 1508 O O B SER A 1 182 ? -25.258 -20.004 -18.068 0.38 9.68 177 SER A O 1
ATOM 1513 N N . VAL A 1 183 ? -24.776 -19.526 -15.918 1.00 9.27 178 VAL A N 1
ATOM 1514 C CA . VAL A 1 183 ? -24.452 -18.126 -16.212 1.00 9.57 178 VAL A CA 1
ATOM 1515 C C . VAL A 1 183 ? -23.241 -18.035 -17.135 1.00 8.54 178 VAL A C 1
ATOM 1516 O O . VAL A 1 183 ? -23.222 -17.222 -18.070 1.00 10.19 178 VAL A O 1
ATOM 1520 N N . PHE A 1 184 ? -22.204 -18.837 -16.868 1.00 8.49 179 PHE A N 1
ATOM 1521 C CA . PHE A 1 184 ? -21.061 -18.921 -17.774 1.00 8.59 179 PHE A CA 1
ATOM 1522 C C . PHE A 1 184 ? -21.513 -19.196 -19.205 1.00 8.77 179 PHE A C 1
ATOM 1523 O O . PHE A 1 184 ? -21.092 -18.508 -20.146 1.00 9.05 179 PHE A O 1
ATOM 1531 N N . HIS A 1 185 ? -22.371 -20.209 -19.397 1.00 8.55 180 HIS A N 1
ATOM 1532 C CA . HIS A 1 185 ? -22.818 -20.536 -20.750 1.00 8.71 180 HIS A CA 1
ATOM 1533 C C . HIS A 1 185 ? -23.541 -19.358 -21.397 1.00 9.21 180 HIS A C 1
ATOM 1534 O O . HIS A 1 185 ? -23.346 -19.071 -22.587 1.00 10.15 180 HIS A O 1
ATOM 1541 N N . TYR A 1 186 ? -24.401 -18.673 -20.641 1.00 9.55 181 TYR A N 1
ATOM 1542 C CA . TYR A 1 186 ? -25.216 -17.610 -21.225 1.00 11.68 181 TYR A CA 1
ATOM 1543 C C . TYR A 1 186 ? -24.393 -16.359 -21.512 1.00 11.17 181 TYR A C 1
ATOM 1544 O O . TYR A 1 186 ? -24.507 -15.763 -22.593 1.00 13.57 181 TYR A O 1
ATOM 1553 N N . GLU A 1 187 ? -23.580 -15.929 -20.546 1.00 10.61 182 GLU A N 1
ATOM 1554 C CA . GLU A 1 187 ? -22.942 -14.616 -20.582 1.00 12.13 182 GLU A CA 1
ATOM 1555 C C . GLU A 1 187 ? -21.531 -14.635 -21.142 1.00 13.60 182 GLU A C 1
ATOM 1556 O O . GLU A 1 187 ? -21.058 -13.595 -21.624 1.00 15.45 182 GLU A O 1
ATOM 1562 N N . ILE A 1 188 ? -20.829 -15.760 -21.065 1.00 11.20 183 ILE A N 1
ATOM 1563 C CA . ILE A 1 188 ? -19.428 -15.845 -21.457 1.00 12.09 183 ILE A CA 1
ATOM 1564 C C . ILE A 1 188 ? -19.254 -16.653 -22.734 1.00 11.93 183 ILE A C 1
ATOM 1565 O O . ILE A 1 188 ? -18.541 -16.240 -23.653 1.00 14.46 183 ILE A O 1
ATOM 1570 N N . ALA A 1 189 ? -19.879 -17.827 -22.798 1.00 11.25 184 ALA A N 1
ATOM 1571 C CA . ALA A 1 189 ? -19.606 -18.807 -23.841 1.00 12.23 184 ALA A CA 1
ATOM 1572 C C . ALA A 1 189 ? -20.547 -18.704 -25.034 1.00 12.13 184 ALA A C 1
ATOM 1573 O O . ALA A 1 189 ? -20.476 -19.555 -25.926 1.00 14.94 184 ALA A O 1
ATOM 1575 N N . ASN A 1 190 ? -21.430 -17.710 -25.075 1.00 11.90 185 ASN A N 1
ATOM 1576 C CA . ASN A 1 190 ? -22.348 -17.547 -26.210 1.00 13.64 185 ASN A CA 1
ATOM 1577 C C . ASN A 1 190 ? -23.176 -18.810 -26.455 1.00 13.96 185 ASN A C 1
ATOM 1578 O O . ASN A 1 190 ? -23.413 -19.210 -27.601 1.00 14.65 185 ASN A O 1
ATOM 1583 N N . SER A 1 191 ? -23.617 -19.450 -25.370 1.00 11.76 186 SER A N 1
ATOM 1584 C CA . SER A 1 191 ? -24.357 -20.714 -25.435 1.00 10.93 186 SER A CA 1
ATOM 1585 C C . SER A 1 191 ? -25.642 -20.610 -24.626 1.00 9.90 186 SER A C 1
ATOM 1586 O O . SER A 1 191 ? -25.828 -21.333 -23.643 1.00 10.00 186 SER A O 1
ATOM 1589 N N . PRO A 1 192 ? -26.564 -19.725 -25.024 1.00 10.29 187 PRO A N 1
ATOM 1590 C CA . PRO A 1 192 ? -27.801 -19.566 -24.241 1.00 11.80 187 PRO A CA 1
ATOM 1591 C C . PRO A 1 192 ? -28.643 -20.832 -24.155 1.00 10.00 187 PRO A C 1
ATOM 1592 O O . PRO A 1 192 ? -29.270 -21.073 -23.115 1.00 10.91 187 PRO A O 1
ATOM 1596 N N . GLU A 1 193 ? -28.680 -21.660 -25.202 1.00 10.32 188 GLU A N 1
ATOM 1597 C CA . GLU A 1 193 ? -29.467 -22.888 -25.113 1.00 10.64 188 GLU A CA 1
ATOM 1598 C C . GLU A 1 193 ? -28.884 -23.849 -24.086 1.00 10.37 188 GLU A C 1
ATOM 1599 O O . GLU A 1 193 ? -29.628 -24.491 -23.337 1.00 10.73 188 GLU A O 1
ATOM 1605 N N . GLU A 1 194 ? -27.557 -23.956 -24.023 1.00 9.87 189 GLU A N 1
ATOM 1606 C CA . GLU A 1 194 ? -26.942 -24.787 -22.996 1.00 9.68 189 GLU A CA 1
ATOM 1607 C C . GLU A 1 194 ? -27.251 -24.247 -21.606 1.00 9.47 189 GLU A C 1
ATOM 1608 O O . GLU A 1 194 ? -27.509 -25.022 -20.674 1.00 10.04 189 GLU A O 1
ATOM 1614 N N . ALA A 1 195 ? -27.205 -22.921 -21.443 1.00 9.76 190 ALA A N 1
ATOM 1615 C CA . ALA A 1 195 ? -27.520 -22.302 -20.157 1.00 8.98 190 ALA A CA 1
ATOM 1616 C C . ALA A 1 195 ? -28.932 -22.650 -19.715 1.00 9.51 190 ALA A C 1
ATOM 1617 O O . ALA A 1 195 ? -29.168 -22.990 -18.546 1.00 9.76 190 ALA A O 1
ATOM 1619 N N . ILE A 1 196 ? -29.889 -22.538 -20.638 1.00 9.42 191 ILE A N 1
ATOM 1620 C CA . ILE A 1 196 ? -31.288 -22.798 -20.318 1.00 10.42 191 ILE A CA 1
ATOM 1621 C C . ILE A 1 196 ? -31.497 -24.269 -19.992 1.00 9.98 191 ILE A C 1
ATOM 1622 O O . ILE A 1 196 ? -32.168 -24.613 -19.009 1.00 10.96 191 ILE A O 1
ATOM 1627 N N A SER A 1 197 ? -30.914 -25.161 -20.796 0.62 9.56 192 SER A N 1
ATOM 1628 N N B SER A 1 197 ? -30.905 -25.160 -20.790 0.38 9.61 192 SER A N 1
ATOM 1629 C CA A SER A 1 197 ? -31.059 -26.590 -20.538 0.62 10.49 192 SER A CA 1
ATOM 1630 C CA B SER A 1 197 ? -31.056 -26.590 -20.545 0.38 10.46 192 SER A CA 1
ATOM 1631 C C A SER A 1 197 ? -30.490 -26.962 -19.176 0.62 10.21 192 SER A C 1
ATOM 1632 C C B SER A 1 197 ? -30.470 -26.989 -19.197 0.38 10.16 192 SER A C 1
ATOM 1633 O O A SER A 1 197 ? -31.121 -27.695 -18.405 0.62 10.22 192 SER A O 1
ATOM 1634 O O B SER A 1 197 ? -31.071 -27.779 -18.458 0.38 10.37 192 SER A O 1
ATOM 1639 N N . LEU A 1 198 ? -29.301 -26.448 -18.852 1.00 10.69 193 LEU A N 1
ATOM 1640 C CA . LEU A 1 198 ? -28.690 -26.781 -17.571 1.00 11.00 193 LEU A CA 1
ATOM 1641 C C . LEU A 1 198 ? -29.528 -26.263 -16.411 1.00 9.63 193 LEU A C 1
ATOM 1642 O O . LEU A 1 198 ? -29.758 -26.989 -15.434 1.00 9.70 193 LEU A O 1
ATOM 1647 N N . ALA A 1 199 ? -30.012 -25.025 -16.502 1.00 10.51 194 ALA A N 1
ATOM 1648 C CA . ALA A 1 199 ? -30.832 -24.488 -15.418 1.00 10.17 194 ALA A CA 1
ATOM 1649 C C . ALA A 1 199 ? -32.111 -25.300 -15.229 1.00 10.72 194 ALA A C 1
ATOM 1650 O O . ALA A 1 199 ? -32.507 -25.587 -14.090 1.00 10.94 194 ALA A O 1
ATOM 1652 N N . LYS A 1 200 ? -32.772 -25.672 -16.331 1.00 10.64 195 LYS A N 1
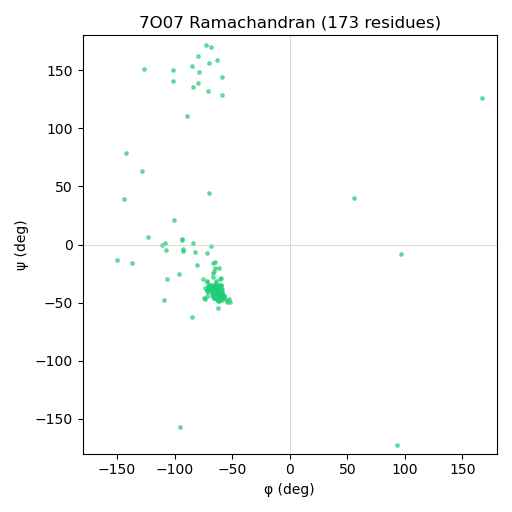ATOM 1653 C CA . LYS A 1 200 ? -34.016 -26.437 -16.242 1.00 11.24 195 LYS A CA 1
ATOM 1654 C C . LYS A 1 200 ? -33.787 -27.814 -15.633 1.00 10.87 195 LYS A C 1
ATOM 1655 O O . LYS A 1 200 ? -34.512 -28.232 -14.721 1.00 11.99 195 LYS A O 1
ATOM 1661 N N A THR A 1 201 ? -32.790 -28.549 -16.130 0.35 10.51 196 THR A N 1
ATOM 1662 N N B THR A 1 201 ? -32.800 -28.549 -16.147 0.65 10.48 196 THR A N 1
ATOM 1663 C CA A THR A 1 201 ? -32.570 -29.899 -15.618 0.35 11.33 196 THR A CA 1
ATOM 1664 C CA B THR A 1 201 ? -32.544 -29.890 -15.637 0.65 11.36 196 THR A CA 1
ATOM 1665 C C A THR A 1 201 ? -32.108 -29.876 -14.166 0.35 10.60 196 THR A C 1
ATOM 1666 C C B THR A 1 201 ? -32.142 -29.847 -14.167 0.65 10.56 196 THR A C 1
ATOM 1667 O O A THR A 1 201 ? -32.470 -30.759 -13.380 0.35 10.77 196 THR A O 1
ATOM 1668 O O B THR A 1 201 ? -32.600 -30.668 -13.363 0.65 10.60 196 THR A O 1
ATOM 1675 N N . THR A 1 202 ? -31.305 -28.877 -13.792 1.00 9.95 197 THR A N 1
ATOM 1676 C CA . THR A 1 202 ? -30.894 -28.744 -12.394 1.00 9.96 197 THR A CA 1
ATOM 1677 C C . THR A 1 202 ? -32.097 -28.489 -11.494 1.00 9.80 197 THR A C 1
ATOM 1678 O O . THR A 1 202 ? -32.238 -29.110 -10.433 1.00 10.52 197 THR A O 1
ATOM 1682 N N . PHE A 1 203 ? -32.967 -27.562 -11.900 1.00 9.96 198 PHE A N 1
ATOM 1683 C CA . PHE A 1 203 ? -34.147 -27.246 -11.103 1.00 9.73 198 PHE A CA 1
ATOM 1684 C C . PHE A 1 203 ? -35.043 -28.472 -10.940 1.00 10.88 198 PHE A C 1
ATOM 1685 O O . PHE A 1 203 ? -35.481 -28.793 -9.828 1.00 11.26 198 PHE A O 1
ATOM 1693 N N . ASP A 1 204 ? -35.300 -29.188 -12.034 1.00 11.67 199 ASP A N 1
ATOM 1694 C CA . ASP A 1 204 ? -36.235 -30.307 -11.988 1.00 12.62 199 ASP A CA 1
ATOM 1695 C C . ASP A 1 204 ? -35.689 -31.459 -11.150 1.00 12.76 199 ASP A C 1
ATOM 1696 O O . ASP A 1 204 ? -36.437 -32.107 -10.407 1.00 13.16 199 ASP A O 1
ATOM 1701 N N . GLU A 1 205 ? -34.390 -31.727 -11.241 1.00 11.83 200 GLU A N 1
ATOM 1702 C CA . GLU A 1 205 ? -33.820 -32.809 -10.454 1.00 11.41 200 GLU A CA 1
ATOM 1703 C C . GLU A 1 205 ? -33.823 -32.466 -8.971 1.00 12.16 200 GLU A C 1
ATOM 1704 O O . GLU A 1 205 ? -34.017 -33.346 -8.123 1.00 12.42 200 GLU A O 1
ATOM 1710 N N . ALA A 1 206 ? -33.620 -31.194 -8.636 1.00 10.71 201 ALA A N 1
ATOM 1711 C CA . ALA A 1 206 ? -33.695 -30.784 -7.240 1.00 9.89 201 ALA A CA 1
ATOM 1712 C C . ALA A 1 206 ? -35.121 -30.887 -6.715 1.00 9.91 201 ALA A C 1
ATOM 1713 O O . ALA A 1 206 ? -35.341 -31.374 -5.597 1.00 10.43 201 ALA A O 1
ATOM 1715 N N A MET A 1 207 ? -36.095 -30.441 -7.509 0.49 9.48 202 MET A N 1
ATOM 1716 N N B MET A 1 207 ? -36.099 -30.418 -7.501 0.51 9.42 202 MET A N 1
ATOM 1717 C CA A MET A 1 207 ? -37.491 -30.498 -7.088 0.49 10.35 202 MET A CA 1
ATOM 1718 C CA B MET A 1 207 ? -37.508 -30.518 -7.118 0.51 10.33 202 MET A CA 1
ATOM 1719 C C A MET A 1 207 ? -37.896 -31.915 -6.691 0.49 10.60 202 MET A C 1
ATOM 1720 C C B MET A 1 207 ? -37.852 -31.926 -6.662 0.51 10.54 202 MET A C 1
ATOM 1721 O O A MET A 1 207 ? -38.590 -32.111 -5.684 0.49 10.90 202 MET A O 1
ATOM 1722 O O B MET A 1 207 ? -38.479 -32.127 -5.613 0.51 10.71 202 MET A O 1
ATOM 1731 N N . ALA A 1 208 ? -37.446 -32.916 -7.453 1.00 10.40 203 ALA A N 1
ATOM 1732 C CA . ALA A 1 208 ? -37.804 -34.302 -7.194 1.00 10.94 203 ALA A CA 1
ATOM 1733 C C . ALA A 1 208 ? -37.132 -34.886 -5.960 1.00 11.32 203 ALA A C 1
ATOM 1734 O O . ALA A 1 208 ? -37.531 -35.971 -5.520 1.00 12.47 203 ALA A O 1
ATOM 1736 N N . ASP A 1 209 ? -36.140 -34.204 -5.390 1.00 10.35 204 ASP A N 1
ATOM 1737 C CA . ASP A 1 209 ? -35.413 -34.666 -4.214 1.00 11.39 204 ASP A CA 1
ATOM 1738 C C . ASP A 1 209 ? -35.765 -33.879 -2.954 1.00 10.41 204 ASP A C 1
ATOM 1739 O O . ASP A 1 209 ? -35.312 -34.245 -1.860 1.00 11.76 204 ASP A O 1
ATOM 1744 N N . LEU A 1 210 ? -36.591 -32.834 -3.063 1.00 10.28 205 LEU A N 1
ATOM 1745 C CA . LEU A 1 210 ? -36.916 -32.019 -1.891 1.00 11.07 205 LEU A CA 1
ATOM 1746 C C . LEU A 1 210 ? -37.597 -32.827 -0.793 1.00 11.01 205 LEU A C 1
ATOM 1747 O O . LEU A 1 210 ? -37.469 -32.485 0.395 1.00 11.97 205 LEU A O 1
ATOM 1752 N N . HIS A 1 211 ? -38.336 -33.880 -1.162 1.00 12.30 206 HIS A N 1
ATOM 1753 C CA . HIS A 1 211 ? -39.087 -34.655 -0.178 1.00 12.52 206 HIS A CA 1
ATOM 1754 C C . HIS A 1 211 ? -38.187 -35.302 0.864 1.00 14.48 206 HIS A C 1
ATOM 1755 O O . HIS A 1 211 ? -38.667 -35.663 1.948 1.00 15.48 206 HIS A O 1
ATOM 1762 N N . THR A 1 212 ? -36.895 -35.459 0.567 1.00 12.89 207 THR A N 1
ATOM 1763 C CA . THR A 1 212 ? -35.975 -36.110 1.489 1.00 13.46 207 THR A CA 1
ATOM 1764 C C . THR A 1 212 ? -35.446 -35.179 2.571 1.00 12.99 207 THR A C 1
ATOM 1765 O O . THR A 1 212 ? -34.756 -35.661 3.478 1.00 15.25 207 THR A O 1
ATOM 1769 N N . LEU A 1 213 ? -35.751 -33.887 2.513 1.00 12.12 208 LEU A N 1
ATOM 1770 C CA . LEU A 1 213 ? -35.053 -32.873 3.293 1.00 12.49 208 LEU A CA 1
ATOM 1771 C C . LEU A 1 213 ? -35.839 -32.429 4.520 1.00 15.20 208 LEU A C 1
ATOM 1772 O O . LEU A 1 213 ? -37.074 -32.416 4.526 1.00 16.01 208 LEU A O 1
ATOM 1777 N N . SER A 1 214 ? -35.096 -32.030 5.551 1.00 14.78 209 SER A N 1
ATOM 1778 C CA . SER A 1 214 ? -35.653 -31.356 6.713 1.00 14.38 209 SER A CA 1
ATOM 1779 C C . SER A 1 214 ? -36.152 -29.967 6.324 1.00 15.96 209 SER A C 1
ATOM 1780 O O . SER A 1 214 ? -35.877 -29.461 5.234 1.00 15.09 209 SER A O 1
ATOM 1783 N N . GLU A 1 215 ? -36.874 -29.330 7.249 1.00 16.23 210 GLU A N 1
ATOM 1784 C CA . GLU A 1 215 ? -37.373 -27.984 6.992 1.00 19.90 210 GLU A CA 1
ATOM 1785 C C . GLU A 1 215 ? -36.235 -27.012 6.699 1.00 17.72 210 GLU A C 1
ATOM 1786 O O . GLU A 1 215 ? -36.332 -26.195 5.777 1.00 17.45 210 GLU A O 1
ATOM 1792 N N . ASP A 1 216 ? -35.141 -27.089 7.467 1.00 18.14 211 ASP A N 1
ATOM 1793 C CA . ASP A 1 216 ? -34.054 -26.131 7.280 1.00 17.94 211 ASP A CA 1
ATOM 1794 C C . ASP A 1 216 ? -33.292 -26.392 5.984 1.00 13.99 211 ASP A C 1
ATOM 1795 O O . ASP A 1 216 ? -32.914 -25.447 5.283 1.00 16.12 211 ASP A O 1
ATOM 1800 N N . SER A 1 217 ? -33.049 -27.664 5.656 1.00 14.84 212 SER A N 1
ATOM 1801 C CA . SER A 1 217 ? -32.374 -27.983 4.399 1.00 13.80 212 SER A CA 1
ATOM 1802 C C . SER A 1 217 ? -33.246 -27.628 3.202 1.00 12.22 212 SER A C 1
ATOM 1803 O O . SER A 1 217 ? -32.742 -27.176 2.167 1.00 12.72 212 SER A O 1
ATOM 1806 N N . TYR A 1 218 ? -34.558 -27.837 3.326 1.00 12.99 213 TYR A N 1
ATOM 1807 C CA . TYR A 1 218 ? -35.485 -27.430 2.280 1.00 12.35 213 TYR A CA 1
ATOM 1808 C C . TYR A 1 218 ? -35.361 -25.940 1.997 1.00 12.24 213 TYR A C 1
ATOM 1809 O O . TYR A 1 218 ? -35.346 -25.519 0.833 1.00 12.55 213 TYR A O 1
ATOM 1818 N N A LYS A 1 219 ? -35.255 -25.124 3.050 0.50 13.01 214 LYS A N 1
ATOM 1819 N N B LYS A 1 219 ? -35.256 -25.124 3.050 0.50 13.01 214 LYS A N 1
ATOM 1820 C CA A LYS A 1 219 ? -35.077 -23.688 2.856 0.50 14.21 214 LYS A CA 1
ATOM 1821 C CA B LYS A 1 219 ? -35.077 -23.689 2.859 0.50 14.21 214 LYS A CA 1
ATOM 1822 C C A LYS A 1 219 ? -33.764 -23.381 2.144 0.50 13.14 214 LYS A C 1
ATOM 1823 C C B LYS A 1 219 ? -33.764 -23.381 2.146 0.50 13.15 214 LYS A C 1
ATOM 1824 O O A LYS A 1 219 ? -33.727 -22.543 1.236 0.50 13.79 214 LYS A O 1
ATOM 1825 O O B LYS A 1 219 ? -33.729 -22.543 1.237 0.50 13.79 214 LYS A O 1
ATOM 1830 N N . ASP A 1 220 ? -32.678 -24.053 2.543 1.00 12.87 215 ASP A N 1
ATOM 1831 C CA . ASP A 1 220 ? -31.380 -23.835 1.897 1.00 13.36 215 ASP A CA 1
ATOM 1832 C C . ASP A 1 220 ? -31.455 -24.130 0.405 1.00 13.04 215 ASP A C 1
ATOM 1833 O O . ASP A 1 220 ? -30.971 -23.352 -0.424 1.00 13.99 215 ASP A O 1
ATOM 1838 N N . SER A 1 221 ? -32.055 -25.264 0.044 1.00 11.53 216 SER A N 1
ATOM 1839 C CA . SER A 1 221 ? -32.080 -25.675 -1.357 1.00 12.24 216 SER A CA 1
ATOM 1840 C C . SER A 1 221 ? -33.017 -24.806 -2.184 1.00 11.18 216 SER A C 1
ATOM 1841 O O . SER A 1 221 ? -32.670 -24.395 -3.300 1.00 11.85 216 SER A O 1
ATOM 1844 N N . THR A 1 222 ? -34.214 -24.523 -1.664 1.00 11.64 217 THR A N 1
ATOM 1845 C CA . THR A 1 222 ? -35.184 -23.768 -2.451 1.00 12.10 217 THR A CA 1
ATOM 1846 C C . THR A 1 222 ? -34.717 -22.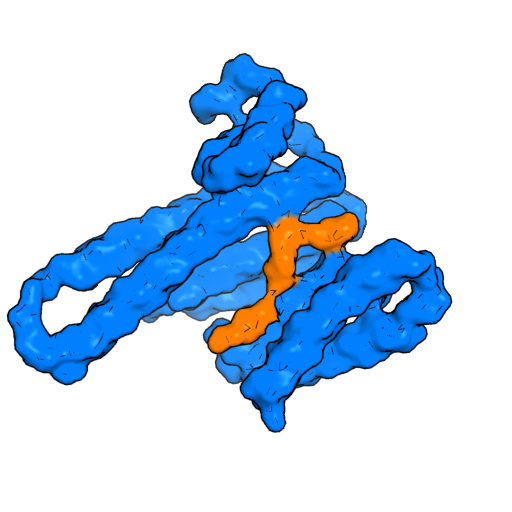341 -2.694 1.00 11.35 217 THR A C 1
ATOM 1847 O O . THR A 1 222 ? -35.079 -21.745 -3.712 1.00 13.33 217 THR A O 1
ATOM 1851 N N . LEU A 1 223 ? -33.900 -21.780 -1.795 1.00 12.48 218 LEU A N 1
ATOM 1852 C CA . LEU A 1 223 ? -33.373 -20.441 -2.043 1.00 12.51 218 LEU A CA 1
ATOM 1853 C C . LEU A 1 223 ? -32.547 -20.401 -3.323 1.00 12.86 218 LEU A C 1
ATOM 1854 O O . LEU A 1 223 ? -32.688 -19.477 -4.134 1.00 14.96 218 LEU A O 1
ATOM 1859 N N A ILE A 1 224 ? -31.684 -21.400 -3.528 0.51 12.13 219 ILE A N 1
ATOM 1860 N N B ILE A 1 224 ? -31.685 -21.394 -3.532 0.49 12.12 219 ILE A N 1
ATOM 1861 C CA A ILE A 1 224 ? -30.873 -21.446 -4.743 0.51 12.73 219 ILE A CA 1
ATOM 1862 C CA B ILE A 1 224 ? -30.882 -21.411 -4.752 0.49 12.73 219 ILE A CA 1
ATOM 1863 C C A ILE A 1 224 ? -31.729 -21.810 -5.948 0.51 11.28 219 ILE A C 1
ATOM 1864 C C B ILE A 1 224 ? -31.718 -21.826 -5.956 0.49 11.25 219 ILE A C 1
ATOM 1865 O O A ILE A 1 224 ? -31.530 -21.283 -7.048 0.51 11.65 219 ILE A O 1
ATOM 1866 O O B ILE A 1 224 ? -31.500 -21.331 -7.068 0.49 11.67 219 ILE A O 1
ATOM 1875 N N . MET A 1 225 ? -32.690 -22.721 -5.765 1.00 11.69 220 MET A N 1
ATOM 1876 C CA . MET A 1 225 ? -33.572 -23.088 -6.868 1.00 11.66 220 MET A CA 1
ATOM 1877 C C . MET A 1 225 ? -34.324 -21.875 -7.404 1.00 11.38 220 MET A C 1
ATOM 1878 O O . MET A 1 225 ? -34.560 -21.765 -8.615 1.00 12.08 220 MET A O 1
ATOM 1883 N N . GLN A 1 226 ? -34.688 -20.941 -6.521 1.00 11.46 221 GLN A N 1
ATOM 1884 C CA . GLN A 1 226 ? -35.380 -19.736 -6.965 1.00 11.61 221 GLN A CA 1
ATOM 1885 C C . GLN A 1 226 ? -34.499 -18.888 -7.875 1.00 11.88 221 GLN A C 1
ATOM 1886 O O . GLN A 1 226 ? -35.001 -18.243 -8.800 1.00 12.15 221 GLN A O 1
ATOM 1892 N N . LEU A 1 227 ? -33.184 -18.886 -7.639 1.00 11.25 222 LEU A N 1
ATOM 1893 C CA . LEU A 1 227 ? -32.273 -18.164 -8.523 1.00 11.27 222 LEU A CA 1
ATOM 1894 C C . LEU A 1 227 ? -32.240 -18.788 -9.912 1.00 11.55 222 LEU A C 1
ATOM 1895 O O . LEU A 1 227 ? -32.192 -18.068 -10.918 1.00 12.00 222 LEU A O 1
ATOM 1900 N N . LEU A 1 228 ? -32.245 -20.127 -9.989 1.00 11.47 223 LEU A N 1
ATOM 1901 C CA . LEU A 1 228 ? -32.349 -20.786 -11.287 1.00 10.57 223 LEU A CA 1
ATOM 1902 C C . LEU A 1 228 ? -33.634 -20.380 -11.995 1.00 11.12 223 LEU A C 1
ATOM 1903 O O . LEU A 1 228 ? -33.628 -20.073 -13.194 1.00 11.73 223 LEU A O 1
ATOM 1908 N N . ARG A 1 229 ? -34.749 -20.366 -11.259 1.00 12.27 224 ARG A N 1
ATOM 1909 C CA . ARG A 1 229 ? -36.027 -19.967 -11.843 1.00 13.20 224 ARG A CA 1
ATOM 1910 C C . ARG A 1 229 ? -35.998 -18.515 -12.303 1.00 13.11 224 ARG A C 1
ATOM 1911 O O . ARG A 1 229 ? -36.523 -18.187 -13.376 1.00 14.04 224 ARG A O 1
ATOM 1919 N N . ASP A 1 230 ? -35.395 -17.629 -11.504 1.00 13.09 225 ASP A N 1
ATOM 1920 C CA . ASP A 1 230 ? -35.303 -16.222 -11.895 1.00 14.07 225 ASP A CA 1
ATOM 1921 C C . ASP A 1 230 ? -34.538 -16.069 -13.201 1.00 12.35 225 ASP A C 1
ATOM 1922 O O . ASP A 1 230 ? -34.916 -15.269 -14.067 1.00 14.15 225 ASP A O 1
ATOM 1927 N N . ASN A 1 231 ? -33.445 -16.819 -13.358 1.00 11.25 226 ASN A N 1
ATOM 1928 C CA . ASN A 1 231 ? -32.690 -16.749 -14.605 1.00 12.16 226 ASN A CA 1
ATOM 1929 C C . ASN A 1 231 ? -33.496 -17.301 -15.772 1.00 12.05 226 ASN A C 1
ATOM 1930 O O . ASN A 1 231 ? -33.500 -16.714 -16.858 1.00 12.92 226 ASN A O 1
ATOM 1935 N N . LEU A 1 232 ? -34.185 -18.423 -15.572 1.00 11.44 227 LEU A N 1
ATOM 1936 C CA . LEU A 1 232 ? -35.017 -18.955 -16.647 1.00 12.05 227 LEU A CA 1
ATOM 1937 C C . LEU A 1 232 ? -36.079 -17.950 -17.081 1.00 13.28 227 LEU A C 1
ATOM 1938 O O . LEU A 1 232 ? -36.362 -17.815 -18.277 1.00 16.95 227 LEU A O 1
ATOM 1943 N N . THR A 1 233 ? -36.664 -17.220 -16.129 1.00 14.80 228 THR A N 1
ATOM 1944 C CA . THR A 1 233 ? -37.652 -16.202 -16.482 1.00 16.79 228 THR A CA 1
ATOM 1945 C C . THR A 1 233 ? -37.018 -15.079 -17.296 1.00 18.53 228 THR A C 1
ATOM 1946 O O . THR A 1 233 ? -37.625 -14.567 -18.247 1.00 19.57 228 THR A O 1
ATOM 1950 N N A LEU A 1 234 ? -35.798 -14.677 -16.935 0.49 15.43 229 LEU A N 1
ATOM 1951 N N B LEU A 1 234 ? -35.791 -14.694 -16.946 0.51 15.45 229 LEU A N 1
ATOM 1952 C CA A LEU A 1 234 ? -35.099 -13.650 -17.701 0.49 17.53 229 LEU A CA 1
ATOM 1953 C CA B LEU A 1 234 ? -35.090 -13.648 -17.680 0.51 17.52 229 LEU A CA 1
ATOM 1954 C C A LEU A 1 234 ? -34.786 -14.129 -19.113 0.49 18.05 229 LEU A C 1
ATOM 1955 C C B LEU A 1 234 ? -34.690 -14.102 -19.080 0.51 18.09 229 LEU A C 1
ATOM 1956 O O A LEU A 1 234 ? -34.918 -13.369 -20.080 0.49 19.69 229 LEU A O 1
ATOM 1957 O O B LEU A 1 234 ? -34.675 -13.290 -20.013 0.51 19.94 229 LEU A O 1
ATOM 1966 N N . TRP A 1 235 ? -34.374 -15.386 -19.250 1.00 16.23 230 TRP A N 1
ATOM 1967 C CA . TRP A 1 235 ? -33.819 -15.903 -20.495 1.00 16.63 230 TRP A CA 1
ATOM 1968 C C . TRP A 1 235 ? -34.859 -16.465 -21.458 1.00 20.56 230 TRP A C 1
ATOM 1969 O O . TRP A 1 235 ? -34.521 -16.731 -22.618 1.00 21.68 230 TRP A O 1
ATOM 1980 N N . THR A 1 236 ? -36.092 -16.681 -21.014 1.00 20.88 231 THR A N 1
ATOM 1981 C CA . THR A 1 236 ? -37.099 -17.295 -21.873 1.00 25.51 231 THR A CA 1
ATOM 1982 C C . THR A 1 236 ? -38.342 -16.418 -22.000 1.00 37.02 231 THR A C 1
ATOM 1983 O O . THR A 1 236 ? -39.358 -16.834 -22.560 1.00 41.15 231 THR A O 1
ATOM 1988 N N . ARG B 2 2 ? -28.734 -8.627 -16.457 1.00 39.17 1 ARG P N 1
ATOM 1989 C CA . ARG B 2 2 ? -27.761 -9.535 -15.861 1.00 34.38 1 ARG P CA 1
ATOM 1990 C C . ARG B 2 2 ? -28.422 -10.667 -15.079 1.00 30.83 1 ARG P C 1
ATOM 1991 O O . ARG B 2 2 ? -29.374 -10.453 -14.333 1.00 27.15 1 ARG P O 1
ATOM 1999 N N . ALA B 2 3 ? -27.897 -11.875 -15.243 1.00 24.73 2 ALA P N 1
ATOM 2000 C CA . ALA B 2 3 ? -28.441 -13.018 -14.531 1.00 19.93 2 ALA P CA 1
ATOM 2001 C C . ALA B 2 3 ? -27.921 -13.055 -13.096 1.00 19.71 2 ALA P C 1
ATOM 2002 O O . ALA B 2 3 ? -26.928 -12.411 -12.741 1.00 22.01 2 ALA P O 1
ATOM 2004 N N . HIS B 2 4 ? -28.615 -13.824 -12.266 1.00 16.03 3 HIS P N 1
ATOM 2005 C CA . HIS B 2 4 ? -28.209 -14.037 -10.887 1.00 15.74 3 HIS P CA 1
ATOM 2006 C C . HIS B 2 4 ? -27.174 -15.141 -10.835 1.00 14.02 3 HIS P C 1
ATOM 2007 O O . HIS B 2 4 ? -27.347 -16.175 -11.462 1.00 14.66 3 HIS P O 1
ATOM 2024 N N A SER B 2 6 ? -24.571 -17.413 -7.901 0.65 10.49 5 SER P N 1
ATOM 2025 N N B SER B 2 6 ? -24.588 -17.428 -7.901 0.35 10.56 5 SER P N 1
ATOM 2026 C CA A SER B 2 6 ? -24.715 -18.004 -6.579 0.65 12.18 5 SER P CA 1
ATOM 2027 C CA B SER B 2 6 ? -24.757 -17.993 -6.570 0.35 12.09 5 SER P CA 1
ATOM 2028 C C A SER B 2 6 ? -24.316 -17.032 -5.473 0.65 12.44 5 SER P C 1
ATOM 2029 C C B SER B 2 6 ? -24.336 -17.024 -5.480 0.35 12.44 5 SER P C 1
ATOM 2030 O O A SER B 2 6 ? -23.432 -16.191 -5.662 0.65 12.51 5 SER P O 1
ATOM 2031 O O B SER B 2 6 ? -23.462 -16.179 -5.689 0.35 12.60 5 SER P O 1
ATOM 2036 N N . PRO B 2 7 ? -24.950 -17.139 -4.307 1.00 13.38 6 PRO P N 1
ATOM 2037 C CA . PRO B 2 7 ? -24.408 -16.448 -3.137 1.00 13.58 6 PRO P CA 1
ATOM 2038 C C . PRO B 2 7 ? -23.049 -17.044 -2.803 1.00 13.11 6 PRO P C 1
ATOM 2039 O O . PRO B 2 7 ? -22.714 -18.165 -3.201 1.00 14.77 6 PRO P O 1
ATOM 2043 N N . ALA B 2 8 ? -22.251 -16.276 -2.070 1.00 14.17 7 ALA P N 1
ATOM 2044 C CA . ALA B 2 8 ? -20.927 -16.758 -1.683 1.00 14.59 7 ALA P CA 1
ATOM 2045 C C . ALA B 2 8 ? -21.010 -17.877 -0.653 1.00 13.78 7 ALA P C 1
ATOM 2046 O O . ALA B 2 8 ? -20.274 -18.864 -0.720 1.00 16.70 7 ALA P O 1
ATOM 2064 N N . LEU B 2 10 ? -22.456 -21.155 0.799 1.00 13.94 9 LEU P N 1
ATOM 2065 C CA . LEU B 2 10 ? -23.266 -22.295 0.402 1.00 13.68 9 LEU P CA 1
ATOM 2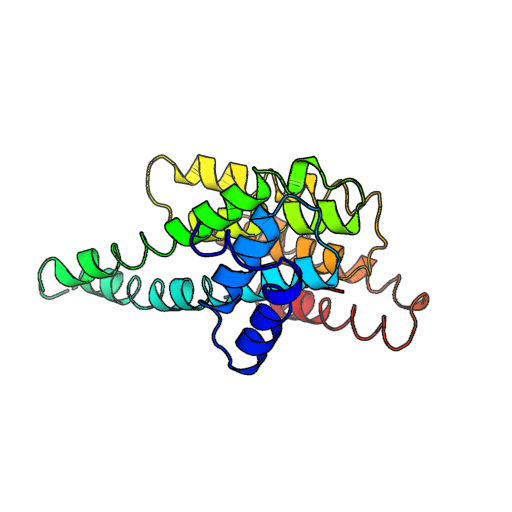066 C C . LEU B 2 10 ? -23.128 -23.353 1.486 1.00 15.03 9 LEU P C 1
ATOM 2067 O O . LEU B 2 10 ? -22.014 -23.727 1.862 1.00 17.25 9 LEU P O 1
ATOM 2072 N N . GLN B 2 11 ? -24.260 -23.816 2.011 1.00 15.46 10 GLN P N 1
ATOM 2073 C CA . GLN B 2 11 ? -24.261 -24.736 3.145 1.00 15.77 10 GLN P CA 1
ATOM 2074 C C . GLN B 2 11 ? -23.524 -26.038 2.848 1.00 21.80 10 GLN P C 1
ATOM 2075 O O . GLN B 2 11 ? -22.548 -26.381 3.528 1.00 26.10 10 GLN P O 1
#

Foldseek 3Di:
DVLQPPDLVVLCVVLVVCVVVVVLVSNLVSLLSNLVVPDADDPVSLVSNCVSLCVVLVVLLVVLVVLVVVVVVVVVDDDDDCVSVVVSVVSLVVSLVSLVSLLVSVVVPHQVPDDALVSNLSSLLSQLVSLLSNLVPDDDPCNVVSLVRSVVSLVVSQVSCVVHHQLQPLSNLVSLLVVLVSCVPRVVRPVVSLVSLVVSLVSNVVCLVVDDPVSNVSRVVSNVSSVVVNVVSD/DDDDDVPD

Nearest PDB structures (foldseek):
  5n75-assembly1_A  TM=1.004E+00  e=2.745E-29  Homo sapiens
  7axn-assembly1_A  TM=1.003E+00  e=1.060E-28  Homo sapiens
  8bjn-assembly1_A-2  TM=1.004E+00  e=1.520E-28  Homo sapiens
  6rm7-assembly1_A-2  TM=1.004E+00  e=1.590E-28  Homo sapiens
  7bmc-assembly1_A-2  TM=9.938E-01  e=2.166E-27  Homo sapiens

Radius of gyration: 18.91 Å; Cα contacts (8 Å, |Δi|>4): 294; chains: 2; bounding box: 42×53×46 Å

Solvent-accessible surface area: 12513 Å² total

InterPro domains:
  IPR000308 14-3-3 protein [PIRSF000868] (2-239)
  IPR000308 14-3-3 protein [PR00305] (35-64)
  IPR000308 14-3-3 protein [PR00305] (84-108)
  IPR000308 14-3-3 protein [PR00305] (115-137)
  IPR000308 14-3-3 protein [PR00305] (150-176)
  IPR000308 14-3-3 protein [PR00305] (177-203)
  IPR000308 14-3-3 protein [PR00305] (204-233)
  IPR000308 14-3-3 protein [PTHR18860] (4-234)
  IPR023409 14-3-3 protein, conserved site [PS00796] (41-51)
  IPR023409 14-3-3 protein, conserved site [PS00797] (213-232)
  IPR023410 14-3-3 domain [PF00244] (9-231)
  IPR023410 14-3-3 domain [SM00101] (3-244)
  IPR036815 14-3-3 domain superfamily [G3DSA:1.20.190.20] (1-242)
  IPR036815 14-3-3 domain superfamily [SSF48445] (1-232)
  IPR037435 14-3-3 protein sigma [cd10019] (1-242)

CATH classification: 1.20.190.20